Protein AF-0000000072634047 (afdb_homodimer)

Solvent-accessible surface area (backbone atoms only — not comparable to full-atom values): 10462 Å² total; per-residue (Å²): 68,41,61,21,51,21,33,39,26,48,62,67,76,75,77,78,62,84,76,74,59,68,63,70,42,74,34,19,36,85,65,34,34,47,74,32,56,71,34,32,41,71,69,43,68,61,76,58,44,29,37,38,44,46,44,28,49,80,63,56,80,56,87,76,37,45,28,38,35,34,33,32,38,33,49,57,75,65,51,96,85,38,60,80,68,60,86,60,80,76,73,82,124,68,42,59,22,50,22,33,40,26,48,63,67,79,75,76,77,62,84,76,74,57,68,61,68,41,73,32,21,36,84,65,33,33,47,76,32,56,72,33,33,42,71,68,42,68,62,75,59,44,28,38,38,43,50,43,29,50,82,62,57,79,56,88,76,36,45,29,38,35,34,32,33,38,34,49,58,74,64,50,96,83,38,59,81,70,60,86,59,80,74,74,83,124

Foldseek 3Di:
DAKAFKWKWFPDDPPPDPPPPRDIDGQGHRLQAGPPCQAWNRWADDAQPDIDIDGDCVVVPDDVTDMDIDIDDDRDDDDVNHDDDRDYDPPDD/DAKAFKWKWFPDDDDPDPPPPRDIDGQGHRLQAGPPCQAWNRWADDAQPDIDIDGDCVVVPDDVTDMDIDIDDDRDDDDVNHDDDRDYDPPDD

pLDDT: mean 78.04, std 19.0, range [28.86, 96.56]

Nearest PDB structures (foldseek):
  6zs5-assembly1_D  TM=5.622E-01  e=8.606E-01  Homo sapiens
  6zs5-assembly1_D  TM=5.618E-01  e=9.657E-01  Homo sapiens
  3tm7-assembly1_B  TM=3.281E-01  e=8.736E+00  Escherichia coli K-12

Sequence (186 aa):
MMVRNCTVSNQSRQTKSPEIGAAVVEIVDEFGCSNWPDILPQIKYHGDLKATLEVQAFALEYDNTEVNFSCQITLLLKNNGRCRRPQCLKTKNMMVRNCTVSNQSRQTKSPEIGAAVVEIVDEFGCSNWPDILPQIKYHGDLKATLEVQAFALEYDNTEVNFSCQITLLLKNNGRCRRPQCLKTKN

Structure (mmCIF, N/CA/C/O backbone):
data_AF-0000000072634047-model_v1
#
loop_
_entity.id
_entity.type
_entity.pdbx_description
1 polymer 'ZP domain-containing protein'
#
loop_
_atom_site.group_PDB
_atom_site.id
_atom_site.type_symbol
_atom_site.label_atom_id
_atom_site.label_alt_id
_atom_site.label_comp_id
_atom_site.label_asym_id
_atom_site.label_entity_id
_atom_site.label_seq_id
_atom_site.pdbx_PDB_ins_code
_atom_site.Cartn_x
_atom_site.Cartn_y
_atom_site.Cartn_z
_atom_site.occupancy
_atom_site.B_iso_or_equiv
_atom_site.auth_seq_id
_atom_site.auth_comp_id
_atom_site.auth_asym_id
_atom_site.auth_atom_id
_atom_site.pdbx_PDB_model_num
ATOM 1 N N . MET A 1 1 ? -2.057 -13.992 -5.613 1 87.69 1 MET A N 1
ATOM 2 C CA . MET A 1 1 ? -1.194 -12.938 -5.102 1 87.69 1 MET A CA 1
ATOM 3 C C . MET A 1 1 ? -1.187 -12.93 -3.576 1 87.69 1 MET A C 1
ATOM 5 O O . MET A 1 1 ? -2.162 -13.344 -2.945 1 87.69 1 MET A O 1
ATOM 9 N N . MET A 1 2 ? -0.024 -12.531 -3.002 1 90.38 2 MET A N 1
ATOM 10 C CA . MET A 1 2 ? 0.097 -12.344 -1.559 1 90.38 2 MET A CA 1
ATOM 11 C C . MET A 1 2 ? 0.797 -11.031 -1.239 1 90.38 2 MET A C 1
ATOM 13 O O . MET A 1 2 ? 1.834 -10.711 -1.827 1 90.38 2 MET A O 1
ATOM 17 N N . VAL A 1 3 ? 0.113 -10.32 -0.394 1 93.12 3 VAL A N 1
ATOM 18 C CA . VAL A 1 3 ? 0.718 -9.094 0.107 1 93.12 3 VAL A CA 1
ATOM 19 C C . VAL A 1 3 ? 1.426 -9.367 1.433 1 93.12 3 VAL A C 1
ATOM 21 O O . VAL A 1 3 ? 0.831 -9.93 2.357 1 93.12 3 VAL A O 1
ATOM 24 N N . ARG A 1 4 ? 2.688 -9.016 1.472 1 94.06 4 ARG A N 1
ATOM 25 C CA . ARG A 1 4 ? 3.469 -9.336 2.66 1 94.06 4 ARG A CA 1
ATOM 26 C C . ARG A 1 4 ? 4.555 -8.289 2.902 1 94.06 4 ARG A C 1
ATOM 28 O O . ARG A 1 4 ? 4.781 -7.418 2.061 1 94.06 4 ARG A O 1
ATOM 35 N N . ASN A 1 5 ? 5.137 -8.367 4.094 1 95.25 5 ASN A N 1
ATOM 36 C CA . ASN A 1 5 ? 6.262 -7.504 4.445 1 95.25 5 ASN A CA 1
ATOM 37 C C . ASN A 1 5 ? 5.906 -6.027 4.301 1 95.25 5 ASN A C 1
ATOM 39 O O . ASN A 1 5 ? 6.672 -5.254 3.727 1 95.25 5 ASN A O 1
ATOM 43 N N . CYS A 1 6 ? 4.812 -5.711 4.754 1 94.75 6 CYS A N 1
ATOM 44 C CA . CYS A 1 6 ? 4.469 -4.293 4.715 1 94.75 6 CYS A CA 1
ATOM 45 C C . CYS A 1 6 ? 5.133 -3.541 5.859 1 94.75 6 CYS A C 1
ATOM 47 O O . CYS A 1 6 ? 5.195 -4.03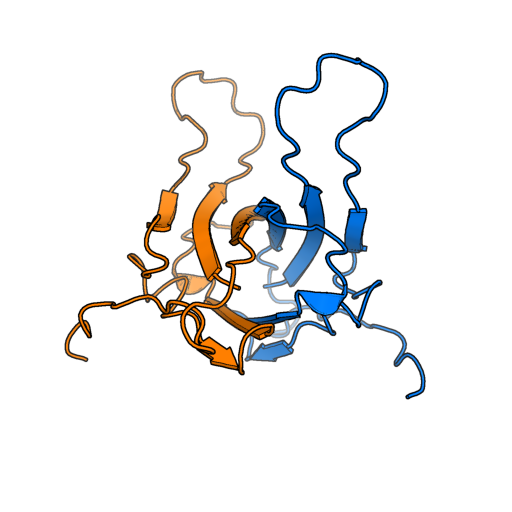9 6.984 1 94.75 6 CYS A O 1
ATOM 49 N N . THR A 1 7 ? 5.633 -2.348 5.539 1 92.56 7 THR A N 1
ATOM 50 C CA . THR A 1 7 ? 6.328 -1.517 6.516 1 92.56 7 THR A CA 1
ATOM 51 C C . THR A 1 7 ? 5.844 -0.071 6.438 1 92.56 7 THR A C 1
ATOM 53 O O . THR A 1 7 ? 5.324 0.361 5.41 1 92.56 7 THR A O 1
ATOM 56 N N . VAL A 1 8 ? 5.941 0.56 7.516 1 89.5 8 VAL A N 1
ATOM 57 C CA . VAL A 1 8 ? 5.73 2.002 7.57 1 89.5 8 VAL A CA 1
ATOM 58 C C . VAL A 1 8 ? 6.977 2.689 8.125 1 89.5 8 VAL A C 1
ATOM 60 O O . VAL A 1 8 ? 7.605 2.188 9.055 1 89.5 8 VAL A O 1
ATOM 63 N N . SER A 1 9 ? 7.32 3.689 7.449 1 84.38 9 SER A N 1
ATOM 64 C CA . SER A 1 9 ? 8.477 4.449 7.918 1 84.38 9 SER A CA 1
ATOM 65 C C . SER A 1 9 ? 8.242 5.949 7.793 1 84.38 9 SER A C 1
ATOM 67 O O . SER A 1 9 ? 7.539 6.398 6.887 1 84.38 9 SER A O 1
ATOM 69 N N . ASN A 1 10 ? 8.555 6.703 8.852 1 71.56 10 ASN A N 1
ATOM 70 C CA . ASN A 1 10 ? 8.445 8.156 8.805 1 71.56 10 ASN A CA 1
ATOM 71 C C . ASN A 1 10 ? 9.586 8.781 8.008 1 71.56 10 ASN A C 1
ATOM 73 O O . ASN A 1 10 ? 10.742 8.383 8.141 1 71.56 10 ASN A O 1
ATOM 77 N N . GLN A 1 11 ? 9.297 9.008 6.727 1 55.44 11 GLN A N 1
ATOM 78 C CA . GLN A 1 11 ? 10.367 9.734 6.059 1 55.44 11 GLN A CA 1
ATOM 79 C C . GLN A 1 11 ? 10.859 10.906 6.91 1 55.44 11 GLN A C 1
ATOM 81 O O . GLN A 1 11 ? 10.195 11.938 6.988 1 55.44 11 GLN A O 1
ATOM 86 N N . SER A 1 12 ? 10.898 10.812 8.109 1 47.88 12 SER A N 1
ATOM 87 C CA . SER A 1 12 ? 11.375 12.008 8.805 1 47.88 12 SER A CA 1
ATOM 88 C C . SER A 1 12 ? 12.492 12.688 8.023 1 47.88 12 SER A C 1
ATOM 90 O O . SER A 1 12 ? 13.297 12.023 7.379 1 47.88 12 SER A O 1
ATOM 92 N N . ARG A 1 13 ? 12.312 14.07 7.781 1 40.88 13 ARG A N 1
ATOM 93 C CA . ARG A 1 13 ? 13.227 15.141 7.391 1 40.88 13 ARG A CA 1
ATOM 94 C C . ARG A 1 13 ? 14.656 14.805 7.785 1 40.88 13 ARG A C 1
ATOM 96 O O . ARG A 1 13 ? 14.891 13.938 8.625 1 40.88 13 ARG A O 1
ATOM 103 N N . GLN A 1 14 ? 15.445 15.898 7.578 1 39.16 14 GLN A N 1
ATOM 104 C CA . GLN A 1 14 ? 16.812 16.391 7.738 1 39.16 14 GLN A CA 1
ATOM 105 C C . GLN A 1 14 ? 17.328 16.125 9.141 1 39.16 14 GLN A C 1
ATOM 107 O O . GLN A 1 14 ? 18.297 16.75 9.586 1 39.16 14 GLN A O 1
ATOM 112 N N . THR A 1 15 ? 16.5 15.836 10.188 1 42.34 15 THR A N 1
ATOM 113 C CA . THR A 1 15 ? 17.438 16.094 11.281 1 42.34 15 THR A CA 1
ATOM 114 C C . THR A 1 15 ? 18.656 15.18 11.18 1 42.34 15 THR A C 1
ATOM 116 O O . THR A 1 15 ? 18.531 14.016 10.805 1 42.34 15 THR A O 1
ATOM 119 N N . LYS A 1 16 ? 19.828 15.852 11.156 1 39.34 16 LYS A N 1
ATOM 120 C CA . LYS A 1 16 ? 21.266 15.562 11.148 1 39.34 16 LYS A CA 1
ATOM 121 C C . LYS A 1 16 ? 21.594 14.359 12.023 1 39.34 16 LYS A C 1
ATOM 123 O O . LYS A 1 16 ? 22.75 13.977 12.156 1 39.34 16 LYS A O 1
ATOM 128 N N . SER A 1 17 ? 20.953 14.164 13.266 1 42.69 17 SER A N 1
ATOM 129 C CA . SER A 1 17 ? 21.688 13.242 14.125 1 42.69 17 SER A CA 1
ATOM 130 C C . SER A 1 17 ? 21.562 11.805 13.641 1 42.69 17 SER A C 1
ATOM 132 O O . SER A 1 17 ? 20.453 11.32 13.406 1 42.69 17 SER A O 1
ATOM 134 N N . PRO A 1 18 ? 22.609 11.188 13.211 1 43.66 18 PRO A N 1
ATOM 135 C CA . PRO A 1 18 ? 22.812 9.789 12.812 1 43.66 18 PRO A CA 1
ATOM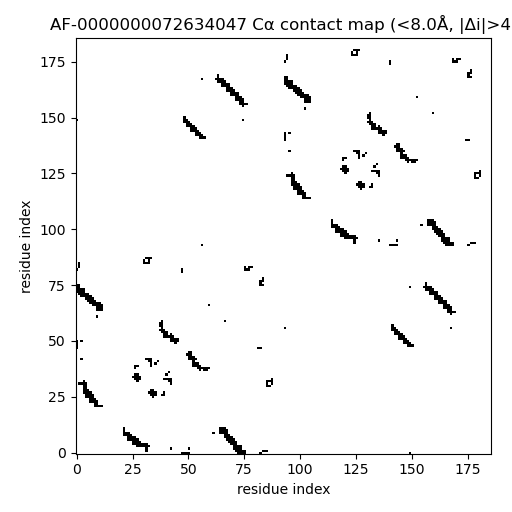 136 C C . PRO A 1 18 ? 21.906 8.82 13.555 1 43.66 18 PRO A C 1
ATOM 138 O O . PRO A 1 18 ? 21.672 7.707 13.07 1 43.66 18 PRO A O 1
ATOM 141 N N . GLU A 1 19 ? 21.609 9.07 14.789 1 42.53 19 GLU A N 1
ATOM 142 C CA . GLU A 1 19 ? 21.125 8.062 15.719 1 42.53 19 GLU A CA 1
ATOM 143 C C . GLU A 1 19 ? 19.641 7.781 15.492 1 42.53 19 GLU A C 1
ATOM 145 O O . GLU A 1 19 ? 19.078 6.859 16.094 1 42.53 19 GLU A O 1
ATOM 150 N N . ILE A 1 20 ? 18.734 8.727 15.25 1 44.31 20 ILE A N 1
ATOM 151 C CA . ILE A 1 20 ? 17.312 8.391 15.258 1 44.31 20 ILE A CA 1
ATOM 152 C C . ILE A 1 20 ? 16.938 7.664 13.969 1 44.31 20 ILE A C 1
ATOM 154 O O . ILE A 1 20 ? 16.828 8.289 12.906 1 44.31 20 ILE A O 1
ATOM 158 N N . GLY A 1 21 ? 17.375 6.617 13.633 1 45.03 21 GLY A N 1
ATOM 159 C CA . GLY A 1 21 ? 17.125 5.695 12.539 1 45.03 21 GLY A CA 1
ATOM 160 C C . GLY A 1 21 ? 15.688 5.715 12.062 1 45.03 21 GLY A C 1
ATOM 161 O O . GLY A 1 21 ? 14.766 5.918 12.859 1 45.03 21 GLY A O 1
ATOM 162 N N . ALA A 1 22 ? 15.406 6.266 10.984 1 54.84 22 ALA A N 1
ATOM 163 C CA . ALA A 1 22 ? 14.086 6.105 10.391 1 54.84 22 ALA A CA 1
ATOM 164 C C . ALA A 1 22 ? 13.422 4.816 10.867 1 54.84 22 ALA A C 1
ATOM 166 O O . ALA A 1 22 ? 13.914 3.719 10.602 1 54.84 22 ALA A O 1
ATOM 167 N N . ALA A 1 23 ? 12.672 4.918 12.008 1 65.75 23 ALA A N 1
ATOM 168 C CA . ALA A 1 23 ? 12.062 3.713 12.57 1 65.75 23 ALA A CA 1
ATOM 169 C C . ALA A 1 23 ? 11.117 3.057 11.57 1 65.75 23 ALA A C 1
ATOM 171 O O . ALA A 1 23 ? 10.125 3.668 11.148 1 65.75 23 ALA A O 1
ATOM 172 N N . VAL A 1 24 ? 11.641 2.023 10.875 1 82.19 24 VAL A N 1
ATOM 173 C CA . VAL A 1 24 ? 10.797 1.186 10.023 1 82.19 24 VAL A CA 1
ATOM 174 C C . VAL A 1 24 ? 10.078 0.144 10.875 1 82.19 24 VAL A C 1
ATOM 176 O O . VAL A 1 24 ? 10.703 -0.567 11.664 1 82.19 24 VAL A O 1
ATOM 179 N N . VAL A 1 25 ? 8.805 0.228 10.836 1 86.31 25 VAL A N 1
ATOM 180 C CA . VAL A 1 25 ? 7.98 -0.725 11.57 1 86.31 25 VAL A CA 1
ATOM 181 C C . VAL A 1 25 ? 7.32 -1.693 10.594 1 86.31 25 VAL A C 1
ATOM 183 O O . VAL A 1 25 ? 6.734 -1.271 9.594 1 86.31 25 VAL A O 1
ATOM 186 N N . GLU A 1 26 ? 7.484 -2.924 10.883 1 92.56 26 GLU A N 1
ATOM 187 C CA . GLU A 1 26 ? 6.75 -3.924 10.109 1 92.56 26 GLU A CA 1
ATOM 188 C C . GLU A 1 26 ? 5.316 -4.059 10.609 1 92.56 26 GLU A C 1
ATOM 190 O O . GLU A 1 26 ? 5.082 -4.332 11.789 1 92.56 26 GLU A O 1
ATOM 195 N N . ILE A 1 27 ? 4.457 -3.941 9.656 1 93.12 27 ILE A N 1
ATOM 196 C CA . ILE A 1 27 ? 3.066 -3.979 10.094 1 93.12 27 ILE A CA 1
ATOM 197 C C . ILE A 1 27 ? 2.393 -5.238 9.555 1 93.12 27 ILE A C 1
ATOM 199 O O . ILE A 1 27 ? 1.375 -5.684 10.094 1 93.12 27 ILE A O 1
ATOM 203 N N . VAL A 1 28 ? 2.867 -5.797 8.469 1 95 28 VAL A N 1
ATOM 204 C CA . VAL A 1 28 ? 2.48 -7.109 7.957 1 95 28 VAL A CA 1
ATOM 205 C C . VAL A 1 28 ? 3.715 -7.996 7.824 1 95 28 VAL A C 1
ATOM 207 O O . VAL A 1 28 ? 4.734 -7.57 7.273 1 95 28 VAL A O 1
ATOM 210 N N . ASP A 1 29 ? 3.594 -9.164 8.25 1 96 29 ASP A N 1
ATOM 211 C CA . ASP A 1 29 ? 4.793 -10 8.281 1 96 29 ASP A CA 1
ATOM 212 C C . ASP A 1 29 ? 4.957 -10.781 6.98 1 96 29 ASP A C 1
ATOM 214 O O . ASP A 1 29 ? 4.219 -10.547 6.02 1 96 29 ASP A O 1
ATOM 218 N N . GLU A 1 30 ? 5.984 -11.641 6.973 1 94.75 30 GLU A N 1
ATOM 219 C CA . GLU A 1 30 ? 6.363 -12.352 5.758 1 94.75 30 GLU A CA 1
ATOM 220 C C . GLU A 1 30 ? 5.305 -13.375 5.363 1 94.75 30 GLU A C 1
ATOM 222 O O . GLU A 1 30 ? 5.297 -13.867 4.234 1 94.75 30 GLU A O 1
ATOM 227 N N . PHE A 1 31 ? 4.418 -13.695 6.285 1 93.44 31 PHE A N 1
ATOM 228 C CA . PHE A 1 31 ? 3.381 -14.688 6.004 1 93.44 31 PHE A CA 1
ATOM 229 C C . PHE A 1 31 ? 2.09 -14.008 5.566 1 93.44 31 PHE A C 1
ATOM 231 O O . PHE A 1 31 ? 1.099 -14.672 5.27 1 93.44 31 PHE A O 1
ATOM 238 N N . GLY A 1 32 ? 2.197 -12.672 5.531 1 95.81 32 GLY A N 1
ATOM 239 C CA . GLY A 1 32 ? 1.036 -11.938 5.059 1 95.81 32 GLY A CA 1
ATOM 240 C C . GLY A 1 32 ? 0.025 -11.656 6.156 1 95.81 32 GLY A C 1
ATOM 241 O O . GLY A 1 32 ? -1.142 -11.375 5.871 1 95.81 32 GLY A O 1
ATOM 242 N N . CYS A 1 33 ? 0.495 -11.75 7.434 1 96.5 33 CYS A N 1
ATOM 243 C CA . CYS A 1 33 ? -0.405 -11.492 8.555 1 96.5 33 CYS A CA 1
ATOM 244 C C . CYS A 1 33 ? -0.107 -10.141 9.188 1 96.5 33 CYS A C 1
ATOM 246 O O . CYS A 1 33 ? 1.057 -9.781 9.383 1 96.5 33 CYS A O 1
ATOM 248 N N . SER A 1 34 ? -1.219 -9.445 9.477 1 95 34 SER A N 1
ATOM 249 C CA . SER A 1 34 ? -1.054 -8.141 10.102 1 95 34 SER A CA 1
ATOM 250 C C . SER A 1 34 ? -0.661 -8.281 11.57 1 95 34 SER A C 1
ATOM 252 O O . SER A 1 34 ? -1.316 -9 12.328 1 95 34 SER A O 1
ATOM 254 N N . ASN A 1 35 ? 0.378 -7.508 11.938 1 92.12 35 ASN A N 1
ATOM 255 C CA . ASN A 1 35 ? 0.823 -7.422 13.328 1 92.12 35 ASN A CA 1
ATOM 256 C C . ASN A 1 35 ? 0.339 -6.137 13.992 1 92.12 35 ASN A C 1
ATOM 258 O O . ASN A 1 35 ? 0.464 -5.98 15.211 1 92.12 35 ASN A O 1
ATOM 262 N N . TRP A 1 36 ? -0.196 -5.273 13.281 1 89.5 36 TRP A N 1
ATOM 263 C CA . TRP A 1 36 ? -0.703 -3.994 13.758 1 89.5 36 TRP A CA 1
ATOM 264 C C . TRP A 1 36 ? -2.084 -3.703 13.18 1 89.5 36 TRP A C 1
ATOM 266 O O . TRP A 1 36 ? -2.242 -2.797 12.359 1 89.5 36 TRP A O 1
ATOM 276 N N . PRO A 1 37 ? -3.072 -4.387 13.664 1 90.56 37 PRO A N 1
ATOM 277 C CA . PRO A 1 37 ? -4.406 -4.262 13.07 1 90.56 37 PRO A CA 1
ATOM 278 C C . PRO A 1 37 ? -4.977 -2.85 13.188 1 90.56 37 PRO A C 1
ATOM 280 O O . PRO A 1 37 ? -5.867 -2.477 12.422 1 90.56 37 PRO A O 1
ATOM 283 N N . ASP A 1 38 ? -4.418 -2.045 14.094 1 88.62 38 ASP A N 1
ATOM 284 C CA . ASP A 1 38 ? -4.895 -0.67 14.211 1 88.62 38 ASP A CA 1
ATOM 285 C C . ASP A 1 38 ? -4.398 0.186 13.047 1 88.62 38 ASP A C 1
ATOM 287 O O . ASP A 1 38 ? -4.957 1.249 12.773 1 88.62 38 ASP A O 1
ATOM 291 N N . ILE A 1 39 ? -3.352 -0.219 12.414 1 88.56 39 ILE A N 1
ATOM 292 C CA . ILE A 1 39 ? -2.795 0.521 11.289 1 88.56 39 ILE A CA 1
ATOM 293 C C . ILE A 1 39 ? -3.254 -0.112 9.977 1 88.56 39 ILE A C 1
ATOM 295 O O . ILE A 1 39 ? -3.754 0.581 9.086 1 88.56 39 ILE A O 1
ATOM 299 N N . LEU A 1 40 ? -3.027 -1.409 9.914 1 93.38 40 LEU A N 1
ATOM 300 C CA . LEU A 1 40 ? -3.404 -2.182 8.734 1 93.38 40 LEU A CA 1
ATOM 301 C C . LEU A 1 40 ? -4.055 -3.502 9.141 1 93.38 40 LEU A C 1
ATOM 303 O O . LEU A 1 40 ? -3.359 -4.477 9.43 1 93.38 40 LEU A O 1
ATOM 307 N N . PRO A 1 41 ? -5.449 -3.467 9.148 1 93.12 41 PRO A N 1
ATOM 308 C CA . PRO A 1 41 ? -6.098 -4.75 9.43 1 93.12 41 PRO A CA 1
ATOM 309 C C . PRO A 1 41 ? -5.707 -5.84 8.43 1 93.12 41 PRO A C 1
ATOM 311 O O . PRO A 1 41 ? -4.992 -5.566 7.465 1 93.12 41 PRO A O 1
ATOM 314 N N . GLN A 1 42 ? -6.227 -7.055 8.727 1 95.69 42 GLN A N 1
ATOM 315 C CA . GLN A 1 42 ? -5.895 -8.172 7.848 1 95.69 42 GLN A CA 1
ATOM 316 C C . GLN A 1 42 ? -6.27 -7.855 6.402 1 95.69 42 GLN A C 1
ATOM 318 O O . GLN A 1 42 ? -7.328 -7.281 6.141 1 95.69 42 GLN A O 1
ATOM 323 N N . ILE A 1 43 ? -5.371 -8.25 5.508 1 95.5 43 ILE A N 1
ATOM 324 C CA . ILE A 1 43 ? -5.586 -8.008 4.086 1 95.5 43 ILE A CA 1
ATOM 325 C C . ILE A 1 43 ? -6.723 -8.891 3.576 1 95.5 43 ILE A C 1
ATOM 327 O O . ILE A 1 43 ? -6.797 -10.07 3.912 1 95.5 43 ILE A O 1
ATOM 331 N N . LYS A 1 44 ? -7.562 -8.211 2.855 1 95.25 44 LYS A N 1
ATOM 332 C CA . LYS A 1 44 ? -8.664 -8.938 2.232 1 95.25 44 LYS A CA 1
ATOM 333 C C . LYS A 1 44 ? -8.336 -9.289 0.784 1 95.25 44 LYS A C 1
ATOM 335 O O . LYS A 1 44 ? -7.938 -8.43 0.003 1 95.25 44 LYS A O 1
ATOM 340 N N . TYR A 1 45 ? -8.555 -10.562 0.453 1 92.62 45 TYR A N 1
ATOM 341 C CA . TYR A 1 45 ? -8.305 -11.016 -0.911 1 92.62 45 TYR A CA 1
ATOM 342 C C . TYR A 1 45 ? -9.609 -11.344 -1.626 1 92.62 45 TYR A C 1
ATOM 344 O O . TYR A 1 45 ? -10.516 -11.93 -1.033 1 92.62 45 TYR A O 1
ATOM 352 N N . HIS A 1 46 ? -9.617 -10.75 -2.812 1 92.25 46 HIS A N 1
ATOM 353 C CA . HIS A 1 46 ? -10.758 -11.008 -3.688 1 92.25 46 HIS A CA 1
ATOM 354 C C . HIS A 1 46 ? -10.344 -11.844 -4.891 1 92.25 46 HIS A C 1
ATOM 356 O O . HIS A 1 46 ? -10.07 -11.305 -5.965 1 92.25 46 HIS A O 1
ATOM 362 N N . GLY A 1 47 ? -10.391 -13.219 -4.719 1 88.62 47 GLY A N 1
ATOM 363 C CA . GLY A 1 47 ? -9.82 -14.094 -5.727 1 88.62 47 GLY A CA 1
ATOM 364 C C . GLY A 1 47 ? -8.305 -14.172 -5.664 1 88.62 47 GLY A C 1
ATOM 365 O O . GLY A 1 47 ? -7.715 -14.023 -4.594 1 88.62 47 GLY A O 1
ATOM 366 N N . ASP A 1 48 ? -7.695 -14.453 -6.824 1 86.44 48 ASP A N 1
ATOM 367 C CA . ASP A 1 48 ? -6.266 -14.75 -6.789 1 86.44 48 ASP A CA 1
ATOM 368 C C . ASP A 1 48 ? -5.438 -13.531 -7.188 1 86.44 48 ASP A C 1
ATOM 370 O O . ASP A 1 48 ? -4.223 -13.508 -6.98 1 86.44 48 ASP A O 1
ATOM 374 N N . LEU A 1 49 ? -6.145 -12.539 -7.645 1 86.88 49 LEU A N 1
ATOM 375 C CA . LEU A 1 49 ? -5.34 -11.5 -8.273 1 86.88 49 LEU A CA 1
ATOM 376 C C . LEU A 1 49 ? -5.758 -10.117 -7.785 1 86.88 49 LEU A C 1
ATOM 378 O O . LEU A 1 49 ? -5.422 -9.109 -8.406 1 86.88 49 LEU A O 1
ATOM 382 N N . LYS A 1 50 ? -6.504 -10.133 -6.699 1 90.62 50 LYS A N 1
ATOM 383 C CA . LYS A 1 50 ? -6.969 -8.852 -6.18 1 90.62 50 LYS A CA 1
ATOM 384 C C . LYS A 1 50 ? -6.941 -8.836 -4.652 1 90.62 50 LYS A C 1
ATOM 386 O O . LYS A 1 50 ? -7.328 -9.812 -4.008 1 90.62 50 LYS A O 1
ATOM 391 N N . ALA A 1 51 ? -6.461 -7.711 -4.078 1 94.31 51 ALA A N 1
ATOM 392 C CA . ALA A 1 51 ? -6.426 -7.535 -2.631 1 94.31 51 ALA A CA 1
ATOM 393 C C . ALA A 1 51 ? -6.855 -6.125 -2.238 1 94.31 51 ALA A C 1
ATOM 395 O O . ALA A 1 51 ? -6.695 -5.18 -3.016 1 94.31 51 ALA A O 1
ATOM 396 N N . THR A 1 52 ? -7.387 -6.031 -1.049 1 96.5 52 THR A N 1
ATOM 397 C CA . THR A 1 52 ? -7.766 -4.742 -0.478 1 96.5 52 THR A CA 1
ATOM 398 C C . THR A 1 52 ? -7 -4.477 0.814 1 96.5 52 THR A C 1
ATOM 400 O O . THR A 1 52 ? -6.98 -5.32 1.715 1 96.5 52 THR A O 1
ATOM 403 N N . LEU A 1 53 ? -6.32 -3.365 0.834 1 95.94 53 LEU A N 1
ATOM 404 C CA . LEU A 1 53 ? -5.656 -2.883 2.039 1 95.94 53 LEU A CA 1
ATOM 405 C C . LEU A 1 53 ? -6.41 -1.7 2.639 1 95.94 53 LEU A C 1
ATOM 407 O O . LEU A 1 53 ? -6.738 -0.744 1.932 1 95.94 53 LEU A O 1
ATOM 411 N N . GLU A 1 54 ? -6.691 -1.76 3.945 1 95.44 54 GLU A N 1
ATOM 412 C CA . GLU A 1 54 ? -7.297 -0.645 4.668 1 95.44 54 GLU A CA 1
ATOM 413 C C . GLU A 1 54 ? -6.297 -0.003 5.629 1 95.44 54 GLU A C 1
ATOM 415 O O . GLU A 1 54 ? -5.91 -0.611 6.629 1 95.44 54 GLU A O 1
ATOM 420 N N . VAL A 1 55 ? -5.945 1.172 5.344 1 92.81 55 VAL A N 1
ATOM 421 C CA . VAL A 1 55 ? -4.949 1.837 6.176 1 92.81 55 VAL A CA 1
ATOM 422 C C . VAL A 1 55 ? -5.629 2.883 7.059 1 92.81 55 VAL A C 1
ATOM 424 O O . VAL A 1 55 ? -6.465 3.654 6.582 1 92.81 55 VAL A O 1
ATOM 427 N N . GLN A 1 56 ? -5.172 2.875 8.273 1 89.44 56 GLN A N 1
ATOM 428 C CA . GLN A 1 56 ? -5.703 3.834 9.234 1 89.44 56 GLN A CA 1
ATOM 429 C C . GLN A 1 56 ? -4.586 4.68 9.836 1 89.44 56 GLN A C 1
ATOM 431 O O . GLN A 1 56 ? -3.602 4.145 10.352 1 89.44 56 GLN A O 1
ATOM 436 N N . ALA A 1 57 ? -4.727 5.98 9.766 1 78 57 ALA A N 1
ATOM 437 C CA . ALA A 1 57 ? -3.674 6.918 10.148 1 78 57 ALA A CA 1
ATOM 438 C C . ALA A 1 57 ? -3.6 7.066 11.664 1 78 57 ALA A C 1
ATOM 440 O O . ALA A 1 57 ? -2.582 7.512 12.195 1 78 57 ALA A O 1
ATOM 441 N N . PHE A 1 58 ? -4.57 6.797 12.461 1 63.41 58 PHE A N 1
ATOM 442 C CA . PHE A 1 58 ? -4.57 7.051 13.898 1 63.41 58 PHE A CA 1
ATOM 443 C C . PHE A 1 58 ? -3.309 6.492 14.547 1 63.41 58 PHE A C 1
ATOM 445 O O . PHE A 1 58 ? -2.766 7.086 15.477 1 63.41 58 PHE A O 1
ATOM 452 N N . ALA A 1 59 ? -2.912 5.477 13.977 1 58.31 59 ALA A N 1
ATOM 453 C CA . ALA A 1 59 ? -1.807 4.82 14.672 1 58.31 59 ALA A CA 1
ATOM 454 C C . ALA A 1 59 ? -0.461 5.262 14.102 1 58.31 59 ALA A C 1
ATOM 456 O O . ALA A 1 59 ? 0.593 4.836 14.578 1 58.31 59 ALA A O 1
ATOM 457 N N . LEU A 1 60 ? -0.522 6.066 13.141 1 61.5 60 LEU A N 1
ATOM 458 C CA . LEU A 1 60 ? 0.722 6.582 12.586 1 61.5 60 LEU A CA 1
ATOM 459 C C . LEU A 1 60 ? 1.21 7.793 13.367 1 61.5 60 LEU A C 1
ATOM 461 O O . LEU A 1 60 ? 2.4 8.117 13.352 1 61.5 60 LEU A O 1
ATOM 465 N N . GLU A 1 61 ? 1.222 7.715 14.75 1 53.72 61 GLU A N 1
ATOM 466 C CA . GLU A 1 61 ? 1.597 8.781 15.672 1 53.72 61 GLU A CA 1
ATOM 467 C C . GLU A 1 61 ? 2.453 9.836 14.984 1 53.72 61 GLU A C 1
ATOM 469 O O . GLU A 1 61 ? 3.637 9.992 15.297 1 53.72 61 GLU A O 1
ATOM 474 N N . TYR A 1 62 ? 2.055 10.477 13.828 1 51.47 62 TYR A N 1
ATOM 475 C CA . TYR A 1 62 ? 3.033 11.469 13.414 1 51.47 62 TYR A CA 1
ATOM 476 C C . TYR A 1 62 ? 2.361 12.812 13.125 1 51.47 62 TYR A C 1
ATOM 478 O O . TYR A 1 62 ? 1.246 12.852 12.602 1 51.47 62 TYR A O 1
ATOM 486 N N . ASP A 1 63 ? 2.516 13.836 13.812 1 46.84 63 ASP A N 1
ATOM 487 C CA . ASP A 1 63 ? 2.182 15.242 13.594 1 46.84 63 ASP A CA 1
ATOM 488 C C . ASP A 1 63 ? 2.725 15.727 12.258 1 46.84 63 ASP A C 1
ATOM 490 O O . ASP A 1 63 ? 3.938 15.875 12.086 1 46.84 63 ASP A O 1
ATOM 494 N N . ASN A 1 64 ? 1.951 15.867 11.164 1 54.69 64 ASN A N 1
ATOM 495 C CA . ASN A 1 64 ? 2.283 16.547 9.914 1 54.69 64 ASN A CA 1
ATOM 496 C C . ASN A 1 64 ? 3.256 15.727 9.07 1 54.69 64 ASN A C 1
ATOM 498 O O . ASN A 1 64 ? 4.168 16.281 8.461 1 54.69 64 ASN A O 1
ATOM 502 N N . THR A 1 65 ? 3.219 14.398 9.344 1 64.38 65 THR A N 1
ATOM 503 C CA . THR A 1 65 ? 4.34 13.609 8.844 1 64.38 65 THR A CA 1
ATOM 504 C C . THR A 1 65 ? 3.914 12.75 7.652 1 64.38 65 THR A C 1
ATOM 506 O O . THR A 1 65 ? 2.73 12.453 7.492 1 64.38 65 THR A O 1
ATOM 509 N N . GLU A 1 66 ? 4.633 12.812 6.781 1 78.94 66 GLU A N 1
ATOM 510 C CA . GLU A 1 66 ? 4.609 11.898 5.645 1 78.94 66 GLU A CA 1
ATOM 511 C C . GLU A 1 66 ? 5.234 10.555 6.008 1 78.94 66 GLU A C 1
ATOM 513 O O . GLU A 1 66 ? 6.324 10.508 6.586 1 78.94 66 GLU A O 1
ATOM 518 N N . VAL A 1 67 ? 4.504 9.633 5.828 1 83.94 67 VAL A N 1
ATOM 519 C CA . VAL A 1 67 ? 4.965 8.281 6.109 1 83.94 67 VAL A CA 1
ATOM 520 C C . VAL A 1 67 ? 5.062 7.484 4.812 1 83.94 67 VAL A C 1
ATOM 522 O O . VAL A 1 67 ? 4.23 7.645 3.916 1 83.94 67 VAL A O 1
ATOM 525 N N . ASN A 1 68 ? 6.105 6.703 4.777 1 88.88 68 ASN A N 1
ATOM 526 C CA . ASN A 1 68 ? 6.215 5.758 3.672 1 88.88 68 ASN A CA 1
ATOM 527 C C . ASN A 1 68 ? 5.629 4.398 4.035 1 88.88 68 ASN A C 1
ATOM 529 O O . ASN A 1 68 ? 5.965 3.83 5.074 1 88.88 68 ASN A O 1
ATOM 533 N N . PHE A 1 69 ? 4.801 4.07 3.193 1 91.69 69 PHE A N 1
ATOM 534 C CA . PHE A 1 69 ? 4.145 2.773 3.303 1 91.69 69 PHE A CA 1
ATOM 535 C C . PHE A 1 69 ? 4.535 1.865 2.143 1 91.69 69 PHE A C 1
ATOM 537 O O . PHE A 1 69 ? 4.406 2.246 0.978 1 91.69 69 PHE A O 1
ATOM 544 N N . SER A 1 70 ? 5.035 0.706 2.496 1 92.56 70 SER A N 1
ATOM 545 C CA . SER A 1 70 ? 5.512 -0.181 1.44 1 92.56 70 SER A CA 1
ATOM 546 C C . SER A 1 70 ? 5.172 -1.637 1.747 1 92.56 70 SER A C 1
ATOM 548 O O . SER A 1 70 ? 5.266 -2.072 2.896 1 92.56 70 SER A O 1
ATOM 550 N N . CYS A 1 71 ? 4.848 -2.301 0.703 1 94.31 71 CYS A N 1
ATOM 551 C CA . CYS A 1 71 ? 4.57 -3.73 0.797 1 94.31 71 CYS A CA 1
ATOM 552 C C . CYS A 1 71 ? 5.184 -4.484 -0.376 1 94.31 71 CYS A C 1
ATOM 554 O O . CYS A 1 71 ? 5.52 -3.881 -1.399 1 94.31 71 CYS A O 1
ATOM 556 N N . GLN A 1 72 ? 5.305 -5.789 -0.138 1 91.06 72 GLN A N 1
ATOM 557 C CA . GLN A 1 72 ? 5.668 -6.684 -1.23 1 91.06 72 GLN A CA 1
ATOM 558 C C . GLN A 1 72 ? 4.465 -7.492 -1.707 1 91.06 72 GLN A C 1
ATOM 560 O O . GLN A 1 72 ? 3.719 -8.039 -0.894 1 91.06 72 GLN A O 1
ATOM 565 N N . ILE A 1 73 ? 4.359 -7.496 -2.996 1 90.5 73 ILE A N 1
ATOM 566 C CA . ILE A 1 73 ? 3.324 -8.32 -3.611 1 90.5 73 ILE A CA 1
ATOM 567 C C . ILE A 1 73 ? 3.971 -9.492 -4.355 1 90.5 73 ILE A C 1
ATOM 569 O O . ILE A 1 73 ? 4.816 -9.289 -5.227 1 90.5 73 ILE A O 1
ATOM 573 N N . THR A 1 74 ?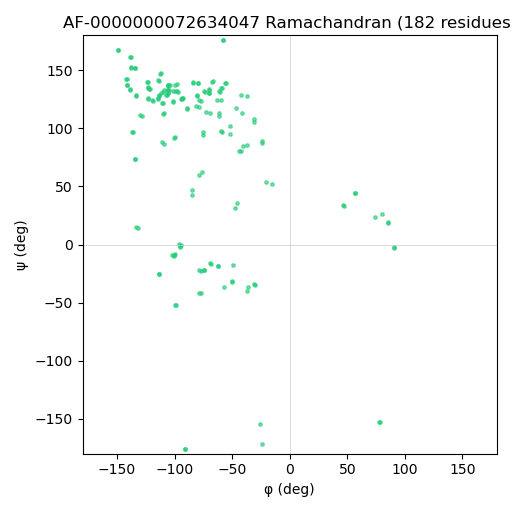 3.607 -10.602 -3.975 1 85.69 74 THR A N 1
ATOM 574 C CA . THR A 1 74 ? 4.145 -11.805 -4.609 1 85.69 74 THR A CA 1
ATOM 575 C C . THR A 1 74 ? 3.053 -12.547 -5.375 1 85.69 74 THR A C 1
ATOM 577 O O . THR A 1 74 ? 1.957 -12.758 -4.855 1 85.69 74 THR A O 1
ATOM 580 N N . LEU A 1 75 ? 3.393 -12.805 -6.578 1 83 75 LEU A N 1
ATOM 581 C CA . LEU A 1 75 ? 2.48 -13.648 -7.344 1 83 75 LEU A CA 1
ATOM 582 C C . LEU A 1 75 ? 2.826 -15.125 -7.172 1 83 75 LEU A C 1
ATOM 584 O O . LEU A 1 75 ? 3.965 -15.531 -7.406 1 83 75 LEU A O 1
ATOM 588 N N . LEU A 1 76 ? 1.915 -15.773 -6.641 1 78.19 76 LEU A N 1
ATOM 589 C CA . LEU A 1 76 ? 2.154 -17.172 -6.332 1 78.19 76 LEU A CA 1
ATOM 590 C C . LEU A 1 76 ? 1.537 -18.078 -7.395 1 78.19 76 LEU A C 1
ATOM 592 O O . LEU A 1 76 ? 0.454 -17.781 -7.91 1 78.19 76 LEU A O 1
ATOM 596 N N . LEU A 1 77 ? 2.301 -19 -7.707 1 75.06 77 LEU A N 1
ATOM 597 C CA . LEU A 1 77 ? 1.747 -20.031 -8.578 1 75.06 77 LEU A CA 1
ATOM 598 C C . LEU A 1 77 ? 0.657 -20.828 -7.855 1 75.06 77 LEU A C 1
ATOM 600 O O . LEU A 1 77 ? 0.782 -21.125 -6.668 1 75.06 77 LEU A O 1
ATOM 604 N N . LYS A 1 78 ? -0.364 -21.109 -8.664 1 76.25 78 LYS A N 1
ATOM 605 C CA . LYS A 1 78 ? -1.481 -21.844 -8.094 1 76.25 78 LYS A CA 1
ATOM 606 C C . LYS A 1 78 ? -1.086 -23.297 -7.785 1 76.25 78 LYS A C 1
ATOM 608 O O . LYS A 1 78 ? -0.345 -23.906 -8.555 1 76.25 78 LYS A O 1
ATOM 613 N N . ASN A 1 79 ? -1.414 -23.641 -6.574 1 72.44 79 ASN A N 1
ATOM 614 C CA . ASN A 1 79 ? -1.353 -25.047 -6.215 1 72.44 79 ASN A CA 1
ATOM 615 C C . ASN A 1 79 ? -2.736 -25.688 -6.23 1 72.44 79 ASN A C 1
ATOM 617 O O . ASN A 1 79 ? -3.627 -25.281 -5.488 1 72.44 79 ASN A O 1
ATOM 621 N N . ASN A 1 80 ? -2.811 -26.781 -7.066 1 81.12 80 ASN A N 1
ATOM 622 C CA . ASN A 1 80 ? -4.105 -27.438 -7.207 1 81.12 80 ASN A CA 1
ATOM 623 C C . ASN A 1 80 ? -5.227 -26.422 -7.426 1 81.12 80 ASN A C 1
ATOM 625 O O . ASN A 1 80 ? -6.277 -26.516 -6.789 1 81.12 80 ASN A O 1
ATOM 629 N N . GLY A 1 81 ? -5.023 -25.453 -8.016 1 75.69 81 GLY A N 1
ATOM 630 C CA . GLY A 1 81 ? -6.023 -24.469 -8.414 1 75.69 81 GLY A CA 1
ATOM 631 C C . GLY A 1 81 ? -6.23 -23.375 -7.387 1 75.69 81 GLY A C 1
ATOM 632 O O . GLY A 1 81 ? -7.117 -22.531 -7.539 1 75.69 81 GLY A O 1
ATOM 633 N N . ARG A 1 82 ? -5.5 -23.516 -6.242 1 76.06 82 ARG A N 1
ATOM 634 C CA . ARG A 1 82 ? -5.707 -22.484 -5.23 1 76.06 82 ARG A CA 1
ATOM 635 C C . ARG A 1 82 ? -4.391 -21.812 -4.867 1 76.06 82 ARG A C 1
ATOM 637 O O . ARG A 1 82 ? -3.336 -22.438 -4.859 1 76.06 82 ARG A O 1
ATOM 644 N N . CYS A 1 83 ? -4.562 -20.469 -4.715 1 80.44 83 CYS A N 1
ATOM 645 C CA . CYS A 1 83 ? -3.408 -19.734 -4.211 1 80.44 83 CYS A CA 1
ATOM 646 C C . CYS A 1 83 ? -3.346 -19.781 -2.689 1 80.44 83 CYS A C 1
ATOM 648 O O . CYS A 1 83 ? -4.379 -19.797 -2.021 1 80.44 83 CYS A O 1
ATOM 650 N N . ARG A 1 84 ? -2.162 -19.938 -2.184 1 81.62 84 ARG A N 1
ATOM 651 C CA . ARG A 1 84 ? -1.964 -19.938 -0.737 1 81.62 84 ARG A CA 1
ATOM 652 C C . ARG A 1 84 ? -2.391 -18.594 -0.133 1 81.62 84 ARG A C 1
ATOM 654 O O . ARG A 1 84 ? -2.047 -17.531 -0.655 1 81.62 84 ARG A O 1
ATOM 661 N N . ARG A 1 8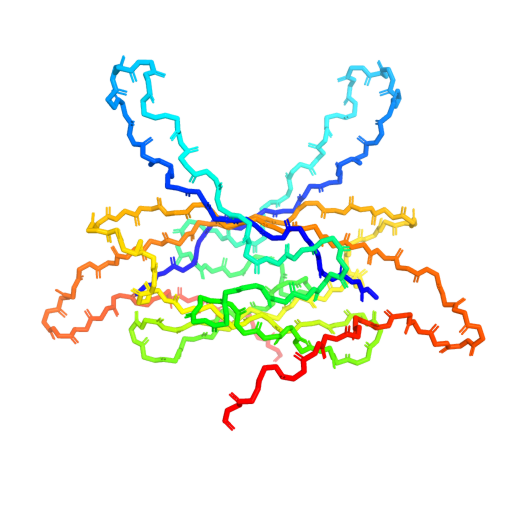5 ? -3.199 -18.75 0.963 1 86.62 85 ARG A N 1
ATOM 662 C CA . ARG A 1 85 ? -3.617 -17.562 1.7 1 86.62 85 ARG A CA 1
ATOM 663 C C . ARG A 1 85 ? -2.998 -17.531 3.094 1 86.62 85 ARG A C 1
ATOM 665 O O . ARG A 1 85 ? -2.713 -18.594 3.672 1 86.62 85 ARG A O 1
ATOM 672 N N . PRO A 1 86 ? -2.732 -16.281 3.52 1 89.06 86 PRO A N 1
ATOM 673 C CA . PRO A 1 86 ? -2.203 -16.219 4.883 1 89.06 86 PRO A CA 1
ATOM 674 C C . PRO A 1 86 ? -3.154 -16.828 5.914 1 89.06 86 PRO A C 1
ATOM 676 O O . PRO A 1 86 ? -4.371 -16.672 5.805 1 89.06 86 PRO A O 1
ATOM 679 N N . GLN A 1 87 ? -2.611 -17.641 6.828 1 89.44 87 GLN A N 1
ATOM 680 C CA . GLN A 1 87 ? -3.35 -18.141 7.984 1 89.44 87 GLN A CA 1
ATOM 681 C C . GLN A 1 87 ? -3.012 -17.344 9.242 1 89.44 87 GLN A C 1
ATOM 683 O O . GLN A 1 87 ? -1.983 -17.578 9.875 1 89.44 87 GLN A O 1
ATOM 688 N N . CYS A 1 88 ? -3.832 -16.297 9.445 1 91.88 88 CYS A N 1
AT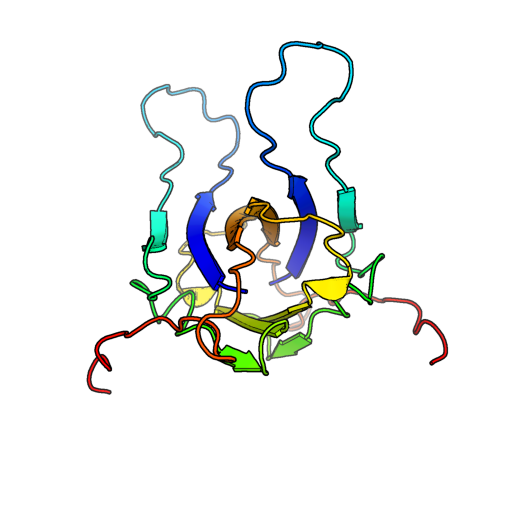OM 689 C CA . CYS A 1 88 ? -3.543 -15.406 10.555 1 91.88 88 CYS A CA 1
ATOM 690 C C . CYS A 1 88 ? -4.418 -15.727 11.766 1 91.88 88 CYS A C 1
ATOM 692 O O . CYS A 1 88 ? -5.566 -16.141 11.609 1 91.88 88 CYS A O 1
ATOM 694 N N . LEU A 1 89 ? -3.791 -15.828 12.992 1 74.25 89 LEU A N 1
ATOM 695 C CA . LEU A 1 89 ? -4.562 -16.094 14.203 1 74.25 89 LEU A CA 1
ATOM 696 C C . LEU A 1 89 ? -5.566 -14.984 14.469 1 74.25 89 LEU A C 1
ATOM 698 O O . LEU A 1 89 ? -5.281 -13.812 14.211 1 74.25 89 LEU A O 1
ATOM 702 N N . LYS A 1 90 ? -6.84 -15.18 14.344 1 61.16 90 LYS A N 1
ATOM 703 C CA . LYS A 1 90 ? -7.875 -14.211 14.68 1 61.16 90 LYS A CA 1
ATOM 704 C C . LYS A 1 90 ? -7.555 -13.5 15.992 1 61.16 90 LYS A C 1
ATOM 706 O O . LYS A 1 90 ? -7.312 -14.141 17.016 1 61.16 90 LYS A O 1
ATOM 711 N N . THR A 1 91 ? -6.707 -12.523 15.945 1 45.88 91 THR A N 1
ATOM 712 C CA . THR A 1 91 ? -6.738 -11.836 17.234 1 45.88 91 THR A CA 1
ATOM 713 C C . THR A 1 91 ? -8.18 -11.586 17.672 1 45.88 91 THR A C 1
ATOM 715 O O . THR A 1 91 ? -9.016 -11.148 16.891 1 45.88 91 THR A O 1
ATOM 718 N N . LYS A 1 92 ? -8.672 -12.188 18.859 1 38.84 92 LYS A N 1
ATOM 719 C CA . LYS A 1 92 ? -9.914 -12.047 19.609 1 38.84 92 LYS A CA 1
ATOM 720 C C . LYS A 1 92 ? -10.359 -10.586 19.688 1 38.84 92 LYS A C 1
ATOM 722 O O . LYS A 1 92 ? -9.625 -9.734 20.188 1 38.84 92 LYS A O 1
ATOM 727 N N . ASN A 1 93 ? -11.117 -10.102 18.562 1 30.36 93 ASN A N 1
ATOM 728 C CA . ASN A 1 93 ? -11.93 -9.055 19.188 1 30.36 93 ASN A CA 1
ATOM 729 C C . ASN A 1 93 ? -12.672 -9.578 20.406 1 30.36 93 ASN A C 1
ATOM 731 O O . ASN A 1 93 ? -13.305 -10.625 20.359 1 30.36 93 ASN A O 1
ATOM 735 N N . MET B 1 1 ? -6.109 12.414 5.871 1 87.69 1 MET B N 1
ATOM 736 C CA . MET B 1 1 ? -4.988 11.695 5.273 1 87.69 1 MET B CA 1
ATOM 737 C C . MET B 1 1 ? -5.109 11.664 3.752 1 87.69 1 MET B C 1
ATOM 739 O O . MET B 1 1 ? -6.215 11.703 3.213 1 87.69 1 MET B O 1
ATOM 743 N N . MET B 1 2 ? -3.947 11.664 3.072 1 90.38 2 MET B N 1
ATOM 744 C CA . MET B 1 2 ? -3.893 11.508 1.623 1 90.38 2 MET B CA 1
ATOM 745 C C . MET B 1 2 ? -2.82 10.492 1.228 1 90.38 2 MET B C 1
ATOM 747 O O . MET B 1 2 ? -1.693 10.555 1.724 1 90.38 2 MET B O 1
ATOM 751 N N . VAL B 1 3 ? -3.297 9.578 0.443 1 93.06 3 VAL B N 1
ATOM 752 C CA . VAL B 1 3 ? -2.359 8.617 -0.127 1 93.06 3 VAL B CA 1
ATOM 753 C C . VAL B 1 3 ? -1.902 9.094 -1.504 1 93.06 3 VAL B C 1
ATOM 755 O O . VAL B 1 3 ? -2.727 9.406 -2.363 1 93.06 3 VAL B O 1
ATOM 758 N N . ARG B 1 4 ? -0.606 9.18 -1.658 1 94.12 4 ARG B N 1
ATOM 759 C CA . ARG B 1 4 ? -0.081 9.727 -2.904 1 94.12 4 ARG B CA 1
ATOM 760 C C . ARG B 1 4 ? 1.263 9.102 -3.256 1 94.12 4 ARG B C 1
ATOM 762 O O . ARG B 1 4 ? 1.842 8.367 -2.449 1 94.12 4 ARG B O 1
ATOM 769 N N . ASN B 1 5 ? 1.692 9.344 -4.5 1 95.25 5 ASN B N 1
ATOM 770 C CA . ASN B 1 5 ? 3.002 8.898 -4.965 1 95.25 5 ASN B CA 1
ATOM 771 C C . ASN B 1 5 ? 3.172 7.391 -4.801 1 95.25 5 ASN B C 1
ATOM 773 O O . ASN B 1 5 ? 4.199 6.926 -4.309 1 95.25 5 ASN B O 1
ATOM 777 N N . CYS B 1 6 ? 2.207 6.715 -5.152 1 94.69 6 CYS B N 1
ATOM 778 C CA . CYS B 1 6 ? 2.363 5.266 -5.102 1 94.69 6 CYS B CA 1
ATOM 779 C C . CYS B 1 6 ? 3.141 4.762 -6.312 1 94.69 6 CYS B C 1
ATOM 781 O O . CYS B 1 6 ? 2.932 5.234 -7.43 1 94.69 6 CYS B O 1
ATOM 783 N N . THR B 1 7 ? 4.035 3.811 -6.059 1 92.44 7 THR B N 1
ATOM 784 C CA . THR B 1 7 ? 4.883 3.248 -7.105 1 92.44 7 THR B CA 1
ATOM 785 C C . THR B 1 7 ? 4.926 1.727 -7.008 1 92.44 7 THR B C 1
ATOM 787 O O . THR B 1 7 ? 4.668 1.161 -5.941 1 92.44 7 THR B O 1
ATOM 790 N N . VAL B 1 8 ? 5.133 1.14 -8.102 1 89.44 8 VAL B N 1
ATOM 791 C CA . VAL B 1 8 ? 5.418 -0.29 -8.156 1 89.44 8 VAL B CA 1
ATOM 792 C C . VAL B 1 8 ? 6.77 -0.524 -8.82 1 89.44 8 VAL B C 1
ATOM 794 O O . VAL B 1 8 ? 7.113 0.145 -9.805 1 89.44 8 VAL B O 1
ATOM 797 N N . SER B 1 9 ? 7.512 -1.338 -8.203 1 84.38 9 SER B N 1
ATOM 798 C CA . SER B 1 9 ? 8.812 -1.666 -8.781 1 84.38 9 SER B CA 1
ATOM 799 C C . SER B 1 9 ? 9.109 -3.156 -8.656 1 84.38 9 SER B C 1
ATOM 801 O O . SER B 1 9 ? 8.703 -3.801 -7.688 1 84.38 9 SER B O 1
ATOM 803 N N . ASN B 1 10 ? 9.586 -3.762 -9.773 1 71.75 10 ASN B N 1
ATOM 804 C CA . ASN B 1 10 ? 9.977 -5.168 -9.742 1 71.75 10 ASN B CA 1
ATOM 805 C C . ASN B 1 10 ? 11.32 -5.355 -9.039 1 71.75 10 ASN B C 1
ATOM 807 O O . ASN B 1 10 ? 12.25 -4.574 -9.242 1 71.75 10 ASN B O 1
ATOM 811 N N . GLN B 1 11 ? 11.234 -5.707 -7.734 1 55.62 11 GLN B N 1
ATOM 812 C CA . GLN B 1 11 ? 12.539 -6.027 -7.168 1 55.62 11 GLN B CA 1
ATOM 813 C C . GLN B 1 11 ? 13.32 -6.969 -8.086 1 55.62 11 GLN B C 1
ATOM 815 O O . GLN B 1 11 ? 13.078 -8.18 -8.086 1 55.62 11 GLN B O 1
ATOM 820 N N . SER B 1 12 ? 13.188 -6.93 -9.266 1 48.28 12 SER B N 1
ATOM 821 C CA . SER B 1 12 ? 13.945 -7.926 -10.023 1 48.28 12 SER B CA 1
ATOM 822 C C . SER B 1 12 ? 15.352 -8.078 -9.469 1 48.28 12 SER B C 1
ATOM 824 O O . SER B 1 12 ? 15.969 -7.105 -9.031 1 48.28 12 SER B O 1
ATOM 826 N N . ARG B 1 13 ? 15.742 -9.422 -9.18 1 42.06 13 ARG B N 1
ATOM 827 C CA . ARG B 1 13 ? 16.984 -10.125 -8.898 1 42.06 13 ARG B CA 1
ATOM 828 C C . ARG B 1 13 ? 18.188 -9.398 -9.516 1 42.06 13 ARG B C 1
ATOM 830 O O . ARG B 1 13 ? 18.016 -8.531 -10.383 1 42.06 13 ARG B O 1
ATOM 837 N N . GLN B 1 14 ? 19.234 -10.344 -9.742 1 39.62 14 GLN B N 1
ATOM 838 C CA . GLN B 1 14 ? 20.641 -10.508 -10.094 1 39.62 14 GLN B CA 1
ATOM 839 C C . GLN B 1 14 ? 20.953 -9.852 -11.438 1 39.62 14 GLN B C 1
ATOM 841 O O . GLN B 1 14 ? 22.047 -10.016 -11.977 1 39.62 14 GLN B O 1
ATOM 846 N N . THR B 1 15 ? 20.125 -9.844 -12.438 1 38.84 15 THR B N 1
ATOM 847 C CA . THR B 1 15 ? 21.016 -9.688 -13.578 1 38.84 15 THR B CA 1
ATOM 848 C C . THR B 1 15 ? 21.75 -8.352 -13.523 1 38.84 15 THR B C 1
ATOM 850 O O . THR B 1 15 ? 21.203 -7.352 -13.07 1 38.84 15 THR B O 1
ATOM 853 N N . LYS B 1 16 ? 23.094 -8.523 -13.578 1 38.62 16 LYS B N 1
ATOM 854 C CA . LYS B 1 16 ? 24.266 -7.66 -13.688 1 38.62 16 LYS B CA 1
ATOM 855 C C . LYS B 1 16 ? 23.984 -6.465 -14.594 1 38.62 16 LYS B C 1
ATOM 857 O O . LYS B 1 16 ? 24.875 -5.668 -14.875 1 38.62 16 LYS B O 1
ATOM 862 N N . SER B 1 17 ? 23.172 -6.609 -15.742 1 41.94 17 SER B N 1
ATOM 863 C CA . SER B 1 17 ? 23.406 -5.523 -16.688 1 41.94 17 SER B CA 1
ATOM 864 C C . SER B 1 17 ? 22.875 -4.199 -16.141 1 41.94 17 SER B C 1
ATOM 866 O O . SER B 1 17 ? 21.719 -4.117 -15.719 1 41.94 17 SER B O 1
ATOM 868 N N . PRO B 1 18 ? 23.688 -3.268 -15.844 1 43.16 18 PRO B N 1
ATOM 869 C CA . PRO B 1 18 ? 23.469 -1.881 -15.422 1 43.16 18 PRO B CA 1
ATOM 870 C C . PRO B 1 18 ? 22.203 -1.275 -16.016 1 43.16 18 PRO B C 1
ATOM 872 O O . PRO B 1 18 ? 21.656 -0.312 -15.461 1 43.16 18 PRO B O 1
ATOM 875 N N . GLU B 1 19 ? 21.875 -1.653 -17.219 1 42.06 19 GLU B N 1
ATOM 876 C CA . GLU B 1 19 ? 20.938 -0.877 -18.031 1 42.06 19 GLU B CA 1
ATOM 877 C C . GLU B 1 19 ? 19.5 -1.111 -17.594 1 42.06 19 GLU B C 1
ATOM 879 O O . GLU B 1 19 ? 18.578 -0.429 -18.062 1 42.06 19 GLU B O 1
ATOM 884 N N . ILE B 1 20 ? 18.984 -2.297 -17.266 1 43.88 20 ILE B N 1
ATOM 885 C CA . ILE B 1 20 ? 17.547 -2.484 -17.078 1 43.88 20 ILE B CA 1
ATOM 886 C C . ILE B 1 20 ? 17.141 -1.961 -15.703 1 43.88 20 ILE B C 1
ATOM 888 O O . ILE B 1 20 ? 17.391 -2.609 -14.688 1 43.88 20 ILE B O 1
ATOM 892 N N . GLY B 1 21 ? 17.281 -0.837 -15.328 1 45.19 21 GLY B N 1
ATOM 893 C CA . GLY B 1 21 ? 16.891 -0.071 -14.148 1 45.19 21 GLY B CA 1
ATOM 894 C C . GLY B 1 21 ? 15.586 -0.543 -13.539 1 45.19 21 GLY B C 1
ATOM 895 O O . GLY B 1 21 ? 14.695 -1.017 -14.25 1 45.19 21 GLY B O 1
ATOM 896 N N . ALA B 1 22 ? 15.594 -1.163 -12.461 1 54.94 22 ALA B N 1
ATOM 897 C CA . ALA B 1 22 ? 14.352 -1.438 -11.742 1 54.94 22 ALA B CA 1
ATOM 898 C C . ALA B 1 22 ? 13.266 -0.437 -12.117 1 54.94 22 ALA B C 1
ATOM 900 O O . ALA B 1 22 ? 13.398 0.761 -11.859 1 54.94 22 ALA B O 1
ATOM 901 N N . ALA B 1 23 ? 12.492 -0.749 -13.219 1 65.94 23 ALA B N 1
ATOM 902 C CA . ALA B 1 23 ? 11.492 0.197 -13.703 1 65.94 23 ALA B CA 1
ATOM 903 C C . ALA B 1 23 ? 10.461 0.509 -12.625 1 65.94 23 ALA B C 1
ATOM 905 O O . ALA B 1 23 ? 9.766 -0.387 -12.148 1 65.94 23 ALA B O 1
ATOM 906 N N . VAL B 1 24 ? 10.688 1.625 -11.938 1 82.12 24 VAL B N 1
ATOM 907 C CA . VAL B 1 24 ? 9.695 2.148 -11.008 1 82.12 24 VAL B CA 1
ATOM 908 C C . VAL B 1 24 ? 8.594 2.877 -11.781 1 82.12 24 VAL B C 1
ATOM 910 O O . VAL B 1 24 ? 8.883 3.75 -12.609 1 82.12 24 VAL B O 1
ATOM 913 N N . VAL B 1 25 ? 7.434 2.361 -11.648 1 86.25 25 VAL B N 1
ATOM 914 C CA . VAL B 1 25 ? 6.277 2.971 -12.297 1 86.25 25 VAL B CA 1
ATOM 915 C C . VAL B 1 25 ? 5.414 3.676 -11.258 1 86.25 25 VAL B C 1
ATOM 917 O O . VAL B 1 25 ? 5.094 3.1 -10.219 1 86.25 25 VAL B O 1
ATOM 920 N N . GLU B 1 26 ? 5.121 4.879 -11.539 1 92.5 26 GLU B N 1
ATOM 921 C CA . GLU B 1 26 ? 4.164 5.586 -10.695 1 92.5 26 GLU B CA 1
ATOM 922 C C . GLU B 1 26 ? 2.73 5.219 -11.062 1 92.5 26 GLU B C 1
ATOM 924 O O . GLU B 1 26 ? 2.32 5.367 -12.211 1 92.5 26 GLU B O 1
ATOM 929 N N . ILE B 1 27 ? 2.051 4.852 -10.039 1 93.19 27 ILE B N 1
ATOM 930 C CA . ILE B 1 27 ? 0.694 4.418 -10.352 1 93.19 27 ILE B CA 1
ATOM 931 C C . ILE B 1 27 ? -0.312 5.391 -9.742 1 93.19 27 ILE B C 1
ATOM 933 O O . ILE B 1 27 ? -1.463 5.461 -10.18 1 93.19 27 ILE B O 1
ATOM 937 N N . VAL B 1 28 ? 0.045 6.09 -8.695 1 94.88 28 VAL B N 1
ATOM 938 C CA . VAL B 1 28 ? -0.708 7.207 -8.133 1 94.88 28 VAL B CA 1
ATOM 939 C C . VAL B 1 28 ? 0.169 8.453 -8.102 1 94.88 28 VAL B C 1
ATOM 941 O O . VAL B 1 28 ? 1.315 8.406 -7.648 1 94.88 28 VAL B O 1
ATOM 944 N N . ASP B 1 29 ? -0.391 9.5 -8.492 1 95.94 29 ASP B N 1
ATOM 945 C CA . ASP B 1 29 ? 0.454 10.688 -8.617 1 95.94 29 ASP B CA 1
ATOM 946 C C . ASP B 1 29 ? 0.468 11.492 -7.324 1 95.94 29 ASP B C 1
ATOM 948 O O . ASP B 1 29 ? -0.065 11.047 -6.305 1 95.94 29 ASP B O 1
ATOM 952 N N . GLU B 1 30 ? 1.153 12.648 -7.402 1 94.69 30 GLU B N 1
ATOM 953 C CA . GLU B 1 30 ? 1.377 13.469 -6.215 1 94.69 30 GLU B CA 1
ATOM 954 C C . GLU B 1 30 ? 0.074 14.086 -5.719 1 94.69 30 GLU B C 1
ATOM 956 O O . GLU B 1 30 ? 0.001 14.57 -4.582 1 94.69 30 GLU B O 1
ATOM 961 N N . PHE B 1 31 ? -0.938 14.094 -6.543 1 93.38 31 PHE B N 1
ATOM 962 C CA . PHE B 1 31 ? -2.215 14.68 -6.16 1 93.38 31 PHE B CA 1
ATOM 963 C C . PHE B 1 31 ? -3.162 13.617 -5.617 1 93.38 31 PHE B C 1
ATOM 965 O O . PHE B 1 31 ? -4.285 13.93 -5.219 1 93.38 31 PHE B O 1
ATOM 972 N N . GLY B 1 32 ? -2.619 12.398 -5.613 1 95.81 32 GLY B N 1
ATOM 973 C CA . GLY B 1 32 ? -3.424 11.32 -5.055 1 95.81 32 GLY B CA 1
ATOM 974 C C . GLY B 1 32 ? -4.375 10.703 -6.062 1 95.81 32 GLY B C 1
ATOM 975 O O . GLY B 1 32 ? -5.355 10.055 -5.684 1 95.81 32 GLY B O 1
ATOM 976 N N . CYS B 1 33 ? -4.078 10.93 -7.371 1 96.56 33 CYS B N 1
ATOM 977 C CA . CYS B 1 33 ? -4.93 10.367 -8.414 1 96.56 33 CYS B CA 1
ATOM 978 C C . CYS B 1 33 ? -4.254 9.188 -9.094 1 96.56 33 CYS B C 1
ATOM 980 O O . CYS B 1 33 ? -3.057 9.234 -9.391 1 96.56 33 CYS B O 1
ATOM 982 N N . SER B 1 34 ? -5.094 8.148 -9.297 1 94.88 34 SER B N 1
ATOM 983 C CA . SER B 1 34 ? -4.555 6.965 -9.961 1 94.88 34 SER B CA 1
ATOM 984 C C . SER B 1 34 ? -4.344 7.211 -11.453 1 94.88 34 SER B C 1
ATOM 986 O O . SER B 1 34 ? -5.254 7.668 -12.148 1 94.88 34 SER B O 1
ATOM 988 N N . ASN B 1 35 ? -3.139 6.836 -11.914 1 92 35 ASN B N 1
ATOM 989 C CA . ASN B 1 35 ? -2.793 6.879 -13.336 1 92 35 ASN B CA 1
ATOM 990 C C . ASN B 1 35 ? -2.885 5.5 -13.977 1 92 3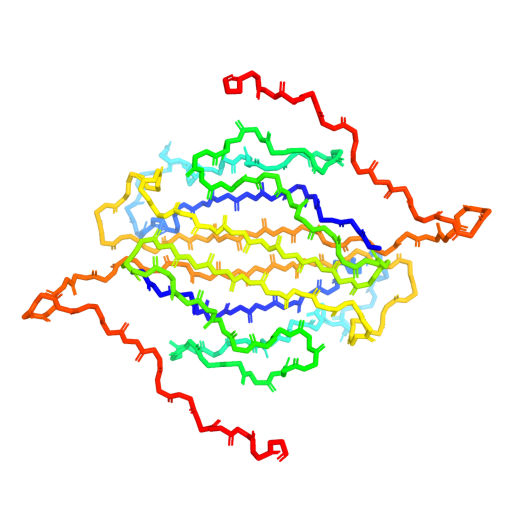5 ASN B C 1
ATOM 992 O O . ASN B 1 35 ? -2.824 5.379 -15.203 1 92 35 ASN B O 1
ATOM 996 N N . TRP B 1 36 ? -3.041 4.504 -13.227 1 89.56 36 TRP B N 1
ATOM 997 C CA . TRP B 1 36 ? -3.137 3.119 -13.68 1 89.56 36 TRP B CA 1
ATOM 998 C C . TRP B 1 36 ? -4.285 2.396 -12.984 1 89.56 36 TRP B C 1
ATOM 1000 O O . TRP B 1 36 ? -4.062 1.499 -12.172 1 89.56 36 TRP B O 1
ATOM 1010 N N . PRO B 1 37 ? -5.48 2.705 -13.375 1 90.62 37 PRO B N 1
ATOM 1011 C CA . PRO B 1 37 ? -6.641 2.156 -12.672 1 90.62 37 PRO B CA 1
ATOM 1012 C C . PRO B 1 37 ? -6.711 0.632 -12.758 1 90.62 37 PRO B C 1
ATOM 1014 O O . PRO B 1 37 ? -7.352 -0.005 -11.914 1 90.62 37 PRO B O 1
ATOM 1017 N N . ASP B 1 38 ? -6 0.054 -13.727 1 88.69 38 ASP B N 1
ATOM 1018 C CA . ASP B 1 38 ? -6.008 -1.402 -13.82 1 88.69 38 ASP B CA 1
ATOM 1019 C C . ASP B 1 38 ? -5.156 -2.029 -12.719 1 88.69 38 ASP B C 1
ATOM 1021 O O . ASP B 1 38 ? -5.305 -3.213 -12.406 1 88.69 38 ASP B O 1
ATOM 1025 N N . ILE B 1 39 ? -4.25 -1.292 -12.172 1 88.62 39 ILE B N 1
ATOM 1026 C CA . ILE B 1 39 ? -3.391 -1.787 -11.109 1 88.62 39 ILE B CA 1
ATOM 1027 C C . ILE B 1 39 ? -3.924 -1.317 -9.758 1 88.62 39 ILE B C 1
ATOM 1029 O O . ILE B 1 39 ? -4.094 -2.121 -8.836 1 88.62 39 ILE B O 1
ATOM 1033 N N . LEU B 1 40 ? -4.137 -0.021 -9.695 1 93.31 40 LEU B N 1
ATOM 1034 C CA . LEU B 1 40 ? -4.648 0.602 -8.477 1 93.31 40 LEU B CA 1
ATOM 1035 C C . LEU B 1 40 ? -5.734 1.622 -8.805 1 93.31 40 LEU B C 1
ATOM 1037 O O . LEU B 1 40 ? -5.434 2.77 -9.141 1 93.31 40 LEU B O 1
ATOM 1041 N N . PRO B 1 41 ? -7.035 1.13 -8.695 1 93.12 41 PRO B N 1
ATOM 1042 C CA . PRO B 1 41 ? -8.094 2.119 -8.898 1 93.12 41 PRO B CA 1
ATOM 1043 C C . PRO B 1 41 ? -8.008 3.289 -7.922 1 93.12 41 PRO B C 1
ATOM 1045 O O . PRO B 1 41 ? -7.16 3.287 -7.023 1 93.12 41 PRO B O 1
ATOM 1048 N N . GLN B 1 42 ? -8.922 4.246 -8.148 1 95.69 42 GLN B N 1
ATOM 1049 C CA . GLN B 1 42 ? -8.906 5.422 -7.285 1 95.69 42 GLN B CA 1
ATOM 1050 C C . GLN B 1 42 ? -9.039 5.027 -5.816 1 95.69 42 GLN B C 1
ATOM 1052 O O . GLN B 1 42 ? -9.82 4.141 -5.473 1 95.69 42 GLN B O 1
ATOM 1057 N N . ILE B 1 43 ? -8.258 5.711 -4.996 1 95.44 43 ILE B N 1
ATOM 1058 C CA . ILE B 1 43 ? -8.25 5.434 -3.562 1 95.44 43 ILE B CA 1
ATOM 1059 C C . ILE B 1 43 ? -9.562 5.895 -2.943 1 95.44 43 ILE B C 1
ATOM 1061 O O . ILE B 1 43 ? -10.055 6.98 -3.25 1 95.44 43 ILE B O 1
ATOM 1065 N N . LYS B 1 44 ? -10.055 4.996 -2.152 1 95.19 44 LYS B N 1
ATOM 1066 C CA . LYS B 1 44 ? -11.273 5.324 -1.423 1 95.19 44 LYS B CA 1
ATOM 1067 C C . LYS B 1 44 ? -10.961 5.785 -0.003 1 95.19 44 LYS B C 1
ATOM 1069 O O . LYS B 1 44 ? -10.211 5.125 0.72 1 95.19 44 LYS B O 1
ATOM 1074 N N . TYR B 1 45 ? -11.578 6.898 0.366 1 92.56 45 TYR B N 1
ATOM 1075 C CA . TYR B 1 45 ? -11.375 7.426 1.71 1 92.56 45 TYR B CA 1
ATOM 1076 C C . TYR B 1 45 ? -12.648 7.312 2.539 1 92.56 45 TYR B C 1
ATOM 1078 O O . TYR B 1 45 ? -13.75 7.57 2.043 1 92.56 45 TYR B O 1
ATOM 1086 N N . HIS B 1 46 ? -12.367 6.754 3.709 1 92 46 HIS B N 1
ATOM 1087 C CA . HIS B 1 46 ? -13.445 6.625 4.68 1 92 46 HIS B CA 1
ATOM 1088 C C . HIS B 1 46 ? -13.25 7.574 5.859 1 92 46 HIS B C 1
ATOM 1090 O O . HIS B 1 46 ? -12.742 7.168 6.906 1 92 46 HIS B O 1
ATOM 1096 N N . GLY B 1 47 ? -13.742 8.859 5.715 1 88.5 47 GLY B N 1
ATOM 1097 C CA . GLY B 1 47 ? -13.406 9.891 6.684 1 88.5 47 GLY B CA 1
ATOM 1098 C C . GLY B 1 47 ? -12.023 10.469 6.488 1 88.5 47 GLY B C 1
ATOM 1099 O O . GLY B 1 47 ? -11.508 10.508 5.363 1 88.5 47 GLY B O 1
ATOM 1100 N N . ASP B 1 48 ? -11.438 10.953 7.582 1 86.44 48 ASP B N 1
ATOM 1101 C CA . ASP B 1 48 ? -10.211 11.719 7.426 1 86.44 48 ASP B CA 1
ATOM 1102 C C . ASP B 1 48 ? -8.984 10.859 7.738 1 86.44 48 ASP B C 1
ATOM 1104 O O . ASP B 1 48 ? -7.852 11.25 7.426 1 86.44 48 ASP B O 1
ATOM 1108 N N . LEU B 1 49 ? -9.273 9.703 8.25 1 86.75 49 LEU B N 1
ATOM 1109 C CA . LEU B 1 49 ? -8.109 9.008 8.789 1 86.75 49 LEU B CA 1
ATOM 1110 C C . LEU B 1 49 ? -8.07 7.559 8.312 1 86.75 49 LEU B C 1
ATOM 1112 O O . LEU B 1 49 ? -7.359 6.73 8.883 1 86.75 49 LEU B O 1
ATOM 1116 N N . LYS B 1 50 ? -8.883 7.293 7.301 1 90.62 50 LYS B N 1
ATOM 1117 C CA . LYS B 1 50 ? -8.922 5.922 6.801 1 90.62 50 LYS B CA 1
ATOM 1118 C C . LYS B 1 50 ? -9.031 5.895 5.281 1 90.62 50 LYS B C 1
ATOM 1120 O O . LYS B 1 50 ? -9.781 6.672 4.688 1 90.62 50 LYS B O 1
ATOM 1125 N N . ALA B 1 51 ? -8.258 4.984 4.648 1 94.25 51 ALA B N 1
ATOM 1126 C CA . ALA B 1 51 ? -8.289 4.812 3.201 1 94.25 51 ALA B CA 1
ATOM 1127 C C . ALA B 1 51 ? -8.258 3.332 2.824 1 94.25 51 ALA B C 1
ATOM 1129 O O . ALA B 1 51 ? -7.723 2.508 3.572 1 94.25 51 ALA B O 1
ATOM 1130 N N . THR B 1 52 ? -8.836 3.043 1.69 1 96.5 52 THR B N 1
ATOM 1131 C CA . THR B 1 52 ? -8.812 1.693 1.138 1 96.5 52 THR B CA 1
ATOM 1132 C C . THR B 1 52 ? -8.117 1.679 -0.222 1 96.5 52 THR B C 1
ATOM 1134 O O . THR B 1 52 ? -8.461 2.461 -1.109 1 96.5 52 THR B O 1
ATOM 1137 N N . LEU B 1 53 ? -7.102 0.864 -0.33 1 96 53 LEU B N 1
ATOM 1138 C CA . LEU B 1 53 ? -6.426 0.613 -1.598 1 96 53 LEU B CA 1
ATOM 1139 C C . LEU B 1 53 ? -6.793 -0.762 -2.146 1 96 53 LEU B C 1
ATOM 1141 O O . LEU B 1 53 ? -6.73 -1.76 -1.426 1 96 53 LEU B O 1
ATOM 1145 N N . GLU B 1 54 ? -7.188 -0.825 -3.428 1 95.56 54 GLU B N 1
ATOM 1146 C CA . GLU B 1 54 ? -7.445 -2.09 -4.109 1 95.56 54 GLU B CA 1
ATOM 1147 C C . GLU B 1 54 ? -6.371 -2.375 -5.16 1 95.56 54 GLU B C 1
ATOM 1149 O O . GLU B 1 54 ? -6.305 -1.694 -6.188 1 95.56 54 GLU B O 1
ATOM 1154 N N . VAL B 1 55 ? -5.605 -3.357 -4.914 1 92.88 55 VAL B N 1
ATOM 1155 C CA . VAL B 1 55 ? -4.523 -3.67 -5.844 1 92.88 55 VAL B CA 1
ATOM 1156 C C . VAL B 1 55 ? -4.891 -4.895 -6.676 1 92.88 55 VAL B C 1
ATOM 1158 O O . VAL B 1 55 ? -5.383 -5.891 -6.137 1 92.88 55 VAL B O 1
ATOM 1161 N N . GLN B 1 56 ? -4.586 -4.742 -7.922 1 89.38 56 GLN B N 1
ATOM 1162 C CA . GLN B 1 56 ? -4.859 -5.836 -8.852 1 89.38 56 GLN B CA 1
ATOM 1163 C C . GLN B 1 56 ? -3.588 -6.273 -9.578 1 89.38 56 GLN B C 1
ATOM 1165 O O . GLN B 1 56 ? -2.893 -5.445 -10.172 1 89.38 56 GLN B O 1
ATOM 1170 N N . ALA B 1 57 ? -3.26 -7.562 -9.508 1 77.88 57 ALA B N 1
ATOM 1171 C CA . ALA B 1 57 ? -1.994 -8.102 -10 1 77.88 57 ALA B CA 1
ATOM 1172 C C . ALA B 1 57 ? -2.01 -8.234 -11.523 1 77.88 57 ALA B C 1
ATOM 1174 O O . ALA B 1 57 ? -0.955 -8.297 -12.156 1 77.88 57 ALA B O 1
ATOM 1175 N N . PHE B 1 58 ? -3.068 -8.328 -12.227 1 63.62 58 PHE B N 1
ATOM 1176 C CA . PHE B 1 58 ? -3.105 -8.578 -13.656 1 63.62 58 PHE B CA 1
ATOM 1177 C C . PHE B 1 58 ? -2.18 -7.625 -14.398 1 63.62 58 PHE B C 1
ATOM 1179 O O . PHE B 1 58 ? -1.553 -8 -15.391 1 63.62 58 PHE B O 1
ATOM 1186 N N . ALA B 1 59 ? -2.088 -6.543 -13.844 1 58.38 59 ALA B N 1
ATOM 1187 C CA . ALA B 1 59 ? -1.338 -5.547 -14.602 1 58.38 59 ALA B CA 1
ATOM 1188 C C . ALA B 1 59 ? 0.123 -5.508 -14.164 1 58.38 59 ALA B C 1
ATOM 1190 O O . ALA B 1 59 ? 0.929 -4.766 -14.734 1 58.38 59 ALA B O 1
ATOM 1191 N N . LEU B 1 60 ? 0.439 -6.277 -13.219 1 61.38 60 LEU B N 1
ATOM 1192 C CA . LEU B 1 60 ? 1.827 -6.332 -12.773 1 61.38 60 LEU B CA 1
ATOM 1193 C C . LEU B 1 60 ? 2.633 -7.312 -13.617 1 61.38 60 LEU B C 1
ATOM 1195 O O . LEU B 1 60 ? 3.859 -7.215 -13.688 1 61.38 60 LEU B O 1
ATOM 1199 N N . GLU B 1 61 ? 2.428 -7.312 -15.016 1 54.38 61 GLU B N 1
ATOM 1200 C CA . GLU B 1 61 ? 3.047 -8.203 -15.992 1 54.38 61 GLU B CA 1
ATOM 1201 C C . GLU B 1 61 ? 4.254 -8.922 -15.398 1 54.38 61 GLU B C 1
ATOM 1203 O O . GLU B 1 61 ? 5.367 -8.812 -15.914 1 54.38 61 GLU B O 1
ATOM 1208 N N . TYR B 1 62 ? 4.219 -9.625 -14.227 1 51.5 62 TYR B N 1
ATOM 1209 C CA . TYR B 1 62 ? 5.512 -10.219 -13.906 1 51.5 62 TYR B CA 1
ATOM 1210 C C . TYR B 1 62 ? 5.375 -11.703 -13.609 1 51.5 62 TYR B C 1
ATOM 1212 O O . TYR B 1 62 ? 4.383 -12.133 -13.016 1 51.5 62 TYR B O 1
ATOM 1220 N N . ASP B 1 63 ? 5.809 -12.641 -14.344 1 46.66 63 ASP B N 1
ATOM 1221 C CA . ASP B 1 63 ? 6.012 -14.078 -14.164 1 46.66 63 ASP B CA 1
ATOM 1222 C C . ASP B 1 63 ? 6.824 -14.359 -12.906 1 46.66 63 ASP B C 1
ATOM 1224 O O . ASP B 1 63 ? 8.031 -14.117 -12.867 1 46.66 63 ASP B O 1
ATOM 1228 N N . ASN B 1 64 ? 6.215 -14.641 -11.742 1 54.5 64 ASN B N 1
ATOM 1229 C CA . ASN B 1 64 ? 6.867 -15.172 -10.555 1 54.5 64 ASN B CA 1
ATOM 1230 C C . ASN B 1 64 ? 7.582 -14.078 -9.766 1 54.5 64 ASN B C 1
ATOM 1232 O O . ASN B 1 64 ? 8.703 -14.273 -9.297 1 54.5 64 ASN B O 1
ATOM 1236 N N . THR B 1 65 ? 7.055 -12.828 -9.945 1 64.56 65 THR B N 1
ATOM 1237 C CA . THR B 1 65 ? 7.871 -11.695 -9.539 1 64.56 65 THR B CA 1
ATOM 1238 C C . THR B 1 65 ? 7.297 -11.031 -8.289 1 64.56 65 THR B C 1
ATOM 1240 O O . THR B 1 65 ? 6.105 -11.164 -8 1 64.56 65 THR B O 1
ATOM 1243 N N . GLU B 1 66 ? 8.062 -10.812 -7.492 1 79.06 66 GLU B N 1
ATOM 1244 C CA . GLU B 1 66 ? 7.836 -9.945 -6.336 1 79.06 66 GLU B CA 1
ATOM 1245 C C . GLU B 1 66 ? 7.949 -8.477 -6.719 1 79.06 66 GLU B C 1
ATOM 1247 O O . GLU B 1 66 ? 8.906 -8.07 -7.391 1 79.06 66 GLU B O 1
ATOM 1252 N N . VAL B 1 67 ? 6.98 -7.84 -6.445 1 84 67 VAL B N 1
ATOM 1253 C CA . VAL B 1 67 ? 6.957 -6.41 -6.738 1 84 67 VAL B CA 1
ATOM 1254 C C . VAL B 1 67 ? 6.891 -5.613 -5.438 1 84 67 VAL B C 1
ATOM 1256 O O . VAL B 1 67 ? 6.25 -6.039 -4.477 1 84 67 VAL B O 1
ATOM 1259 N N . ASN B 1 68 ? 7.605 -4.531 -5.477 1 89 68 ASN B N 1
ATOM 1260 C CA . ASN B 1 68 ? 7.488 -3.588 -4.367 1 89 68 ASN B CA 1
ATOM 1261 C C . ASN B 1 68 ? 6.445 -2.512 -4.656 1 89 68 ASN B C 1
ATOM 1263 O O . ASN B 1 68 ? 6.477 -1.88 -5.715 1 89 68 ASN B O 1
ATOM 1267 N N . PHE B 1 69 ? 5.645 -2.475 -3.744 1 91.44 69 PHE B N 1
ATOM 1268 C CA . PHE B 1 69 ? 4.578 -1.479 -3.775 1 91.44 69 PHE B CA 1
ATOM 1269 C C . PHE B 1 69 ? 4.742 -0.478 -2.637 1 91.44 69 PHE B C 1
ATOM 1271 O O . PHE B 1 69 ? 4.852 -0.866 -1.473 1 91.44 69 PHE B O 1
ATOM 1278 N N . SER B 1 70 ? 4.77 0.771 -3.012 1 92.62 70 SER B N 1
ATOM 1279 C CA . SER B 1 70 ? 5.012 1.781 -1.985 1 92.62 70 SER B CA 1
ATOM 1280 C C . SER B 1 70 ? 4.18 3.035 -2.24 1 92.62 70 SER B C 1
ATOM 1282 O O . SER B 1 70 ? 4.02 3.457 -3.387 1 92.62 70 SER B O 1
ATOM 1284 N N . CYS B 1 71 ? 3.734 3.58 -1.171 1 94.19 71 CYS B N 1
ATOM 1285 C CA . CYS B 1 71 ? 2.99 4.832 -1.217 1 94.19 71 CYS B CA 1
ATOM 1286 C C . CYS B 1 71 ? 3.418 5.766 -0.088 1 94.19 71 CYS B C 1
ATOM 1288 O O . CYS B 1 71 ? 4.012 5.32 0.897 1 94.19 71 CYS B O 1
ATOM 1290 N N . GLN B 1 72 ? 3.074 7.031 -0.31 1 91.06 72 GLN B N 1
ATOM 1291 C CA . GLN B 1 72 ? 3.213 8.016 0.757 1 91.06 72 GLN B CA 1
ATOM 1292 C C . GLN B 1 72 ? 1.855 8.383 1.348 1 91.06 72 GLN B C 1
ATOM 1294 O O . GLN B 1 72 ? 0.903 8.648 0.61 1 91.06 72 GLN B O 1
ATOM 1299 N N . ILE B 1 73 ? 1.856 8.375 2.635 1 90.56 73 ILE B N 1
ATOM 1300 C CA . ILE B 1 73 ? 0.664 8.82 3.348 1 90.56 73 ILE B CA 1
ATOM 1301 C C . ILE B 1 73 ? 0.946 10.148 4.043 1 90.56 73 ILE B C 1
ATOM 1303 O O . ILE B 1 73 ? 1.885 10.25 4.836 1 90.56 73 ILE B O 1
ATOM 1307 N N . THR B 1 74 ? 0.191 11.07 3.701 1 85.75 74 THR B N 1
ATOM 1308 C CA . THR B 1 74 ? 0.351 12.391 4.297 1 85.75 74 THR B CA 1
ATOM 1309 C C . THR B 1 74 ? -0.855 12.742 5.164 1 85.75 74 THR B C 1
ATOM 1311 O O . THR B 1 74 ? -2 12.57 4.742 1 85.75 74 THR B O 1
ATOM 1314 N N . LEU B 1 75 ? -0.524 13.117 6.344 1 83.06 75 LEU B N 1
ATOM 1315 C CA . LEU B 1 75 ? -1.596 13.625 7.195 1 83.06 75 LEU B CA 1
ATOM 1316 C C . LEU B 1 75 ? -1.772 15.125 7.008 1 83.06 75 LEU B C 1
ATOM 1318 O O . LEU B 1 75 ? -0.82 15.898 7.172 1 83.06 75 LEU B O 1
ATOM 1322 N N . LEU B 1 76 ? -2.881 15.438 6.539 1 78.31 76 LEU B N 1
ATOM 1323 C CA . LEU B 1 76 ? -3.146 16.844 6.223 1 78.31 76 LEU B CA 1
ATOM 1324 C C . LEU B 1 76 ? -3.924 17.516 7.348 1 78.31 76 LEU B C 1
ATOM 1326 O O . LEU B 1 76 ? -4.793 16.891 7.965 1 78.31 76 LEU B O 1
ATOM 1330 N N . LEU B 1 77 ? -3.498 18.641 7.574 1 75 77 LEU B N 1
ATOM 1331 C CA . LEU B 1 77 ? -4.281 19.453 8.5 1 75 77 LEU B CA 1
ATOM 1332 C C . LEU B 1 77 ? -5.637 19.812 7.898 1 75 77 LEU B C 1
ATOM 1334 O O . LEU B 1 77 ? -5.73 20.109 6.707 1 75 77 LEU B O 1
ATOM 1338 N N . LYS B 1 78 ? -6.617 19.75 8.797 1 76.31 78 LYS B N 1
ATOM 1339 C CA . LYS B 1 78 ? -7.969 20.062 8.336 1 76.31 78 LYS B CA 1
ATOM 1340 C C . LYS B 1 78 ? -8.117 21.547 8.016 1 76.31 78 LYS B C 1
ATOM 1342 O O . LYS B 1 78 ? -7.559 22.391 8.719 1 76.31 78 LYS B O 1
ATOM 1347 N N . ASN B 1 79 ? -8.656 21.734 6.852 1 72.38 79 ASN B N 1
ATOM 1348 C CA . ASN B 1 79 ? -9.117 23.078 6.508 1 72.38 79 ASN B CA 1
ATOM 1349 C C . ASN B 1 79 ? -10.625 23.219 6.664 1 72.38 79 ASN B C 1
ATOM 1351 O O . ASN B 1 79 ? -11.391 22.516 6.004 1 72.38 79 ASN B O 1
ATOM 1355 N N . ASN B 1 80 ? -10.977 24.234 7.535 1 81.38 80 ASN B N 1
ATOM 1356 C CA . ASN B 1 80 ? -12.398 24.422 7.805 1 81.38 80 ASN B CA 1
ATOM 1357 C C . ASN B 1 80 ? -13.086 23.109 8.117 1 81.38 80 ASN B C 1
ATOM 1359 O O . ASN B 1 80 ? -14.164 22.812 7.59 1 81.38 80 ASN B O 1
ATOM 1363 N N . GLY B 1 81 ? -12.508 22.25 8.68 1 75.94 81 GLY B N 1
ATOM 1364 C CA . GLY B 1 81 ? -13.078 21 9.148 1 75.94 81 GLY B CA 1
ATOM 1365 C C . GLY B 1 81 ? -13 19.891 8.125 1 75.94 81 GLY B C 1
ATOM 1366 O O . GLY B 1 81 ? -13.539 18.797 8.344 1 75.94 81 GLY B O 1
ATOM 1367 N N . ARG B 1 82 ? -12.453 20.25 6.926 1 76.06 82 ARG B N 1
ATOM 1368 C CA . ARG B 1 82 ? -12.398 19.188 5.922 1 76.06 82 ARG B CA 1
ATOM 1369 C C . ARG B 1 82 ? -10.969 18.984 5.434 1 76.06 82 ARG B C 1
ATOM 1371 O O . ARG B 1 82 ? -10.195 19.938 5.32 1 76.06 82 ARG B O 1
ATOM 1378 N N . CYS B 1 83 ? -10.68 17.641 5.27 1 80.62 83 CYS B N 1
ATOM 1379 C CA . CYS B 1 83 ? -9.398 17.328 4.652 1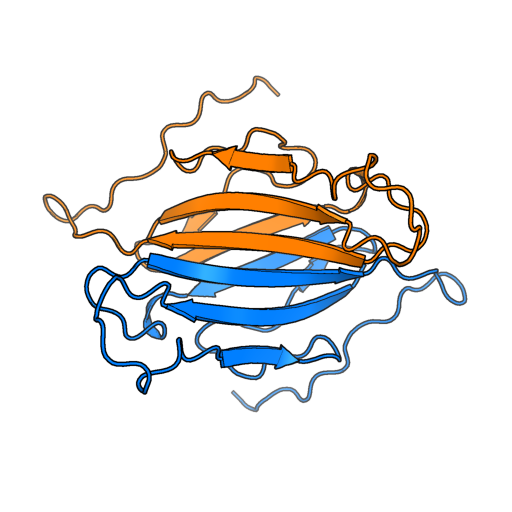 80.62 83 CYS B CA 1
ATOM 1380 C C . CYS B 1 83 ? -9.5 17.375 3.131 1 80.62 83 CYS B C 1
ATOM 1382 O O . CYS B 1 83 ? -10.539 17.031 2.559 1 80.62 83 CYS B O 1
ATOM 1384 N N . ARG B 1 84 ? -8.492 17.922 2.535 1 82 84 ARG B N 1
ATOM 1385 C CA . ARG B 1 84 ? -8.43 17.953 1.078 1 82 84 ARG B CA 1
ATOM 1386 C C . ARG B 1 84 ? -8.438 16.547 0.495 1 82 84 ARG B C 1
ATOM 1388 O O . ARG B 1 84 ? -7.711 15.672 0.971 1 82 84 ARG B O 1
ATOM 1395 N N . ARG B 1 85 ? -9.344 16.391 -0.52 1 86.81 85 ARG B N 1
ATOM 1396 C CA . ARG B 1 85 ? -9.406 15.125 -1.232 1 86.81 85 ARG B CA 1
ATOM 1397 C C . ARG B 1 85 ? -8.93 15.281 -2.674 1 86.81 85 ARG B C 1
ATOM 1399 O O . ARG B 1 85 ? -9.07 16.359 -3.264 1 86.81 85 ARG B O 1
ATOM 1406 N N . PRO B 1 86 ? -8.312 14.188 -3.162 1 89.12 86 PRO B N 1
ATOM 1407 C CA . PRO B 1 86 ? -7.91 14.281 -4.57 1 89.12 86 PRO B CA 1
ATOM 1408 C C . PRO B 1 86 ? -9.094 14.516 -5.504 1 89.12 86 PRO B C 1
ATOM 1410 O O . PRO B 1 86 ? -10.172 13.953 -5.293 1 89.12 86 PRO B O 1
ATOM 1413 N N . GLN B 1 87 ? -8.914 15.445 -6.426 1 89.56 87 GLN B N 1
ATOM 1414 C CA . GLN B 1 87 ? -9.867 15.648 -7.512 1 89.56 87 GLN B CA 1
ATOM 1415 C C . GLN B 1 87 ? -9.391 14.984 -8.797 1 89.56 87 GLN B C 1
ATOM 1417 O O . GLN B 1 87 ? -8.555 15.547 -9.516 1 89.56 87 GLN B O 1
ATOM 1422 N N . CYS B 1 88 ? -9.836 13.734 -8.984 1 91.94 88 CYS B N 1
ATOM 1423 C CA . CYS B 1 88 ? -9.352 12.961 -10.125 1 91.94 88 CYS B CA 1
ATOM 1424 C C . CYS B 1 88 ? -10.383 12.945 -11.25 1 91.94 88 CYS B C 1
ATOM 1426 O O . CYS B 1 88 ? -11.586 12.953 -10.992 1 91.94 88 CYS B O 1
ATOM 1428 N N . LEU B 1 89 ? -9.953 13.234 -12.562 1 75.06 89 LEU B N 1
ATOM 1429 C CA . LEU B 1 89 ? -10.875 13.188 -13.695 1 75.06 89 LEU B CA 1
ATOM 1430 C C . LEU B 1 89 ? -11.453 11.789 -13.867 1 75.06 89 LEU B C 1
ATOM 1432 O O . LEU B 1 89 ? -10.766 10.797 -13.648 1 75.06 89 LEU B O 1
ATOM 1436 N N . LYS B 1 90 ? -12.703 11.547 -13.664 1 61.31 90 LYS B N 1
ATOM 1437 C CA . LYS B 1 90 ? -13.352 10.266 -13.906 1 61.31 90 LYS B CA 1
ATOM 1438 C C . LYS B 1 90 ? -12.914 9.672 -15.242 1 61.31 90 LYS B C 1
ATOM 1440 O O . LYS B 1 90 ? -12.977 10.344 -16.281 1 61.31 90 LYS B O 1
ATOM 1445 N N . THR B 1 91 ? -11.781 9.055 -15.305 1 46.06 91 THR B N 1
ATOM 1446 C CA . THR B 1 91 ? -11.758 8.344 -16.578 1 46.06 91 THR B CA 1
ATOM 1447 C C . THR B 1 91 ? -13.117 7.699 -16.859 1 46.06 91 THR B C 1
ATOM 1449 O O . THR B 1 91 ? -13.688 7.031 -16 1 46.06 91 THR B O 1
ATOM 1452 N N . LYS B 1 92 ? -13.977 8.133 -17.938 1 38.16 92 LYS B N 1
ATOM 1453 C CA . LYS B 1 92 ? 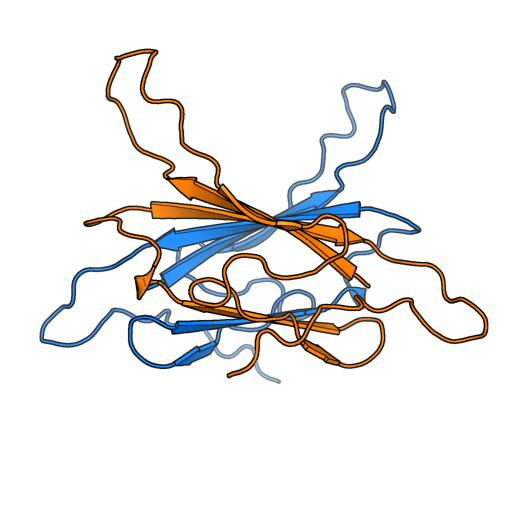-15.188 7.559 -18.531 1 38.16 92 LYS B CA 1
ATOM 1454 C C . LYS B 1 92 ? -15.094 6.035 -18.578 1 38.16 92 LYS B C 1
ATOM 1456 O O . LYS B 1 92 ? -14.188 5.48 -19.203 1 38.16 92 LYS B O 1
ATOM 1461 N N . ASN B 1 93 ? -15.492 5.383 -17.422 1 28.86 93 ASN B N 1
ATOM 1462 C CA . ASN B 1 93 ? -15.891 4.035 -17.812 1 28.86 93 ASN B CA 1
ATOM 1463 C C . ASN B 1 93 ? -16.859 4.062 -18.984 1 28.86 93 ASN B C 1
ATOM 1465 O O . ASN B 1 93 ? -17.859 4.789 -18.969 1 28.86 93 ASN B O 1
#

Organism: Meloidogyne incognita (NCBI:txid6306)

Secondary structure (DSSP, 8-state):
-EEEEEEEEE-------TTS---EEEEE-TTS-BS-TTTS-PPEE-SSSEEEEEEEGGGG--TT-EEEEEEEEEPPPPBTTB-----------/-EEEEEEEEE-------TTS---EEE-B-TTS-BS-TTTS-PPEE-SSSEEEEEEEGGGG--TT-EEEEEEEEEPPPPBTTB-----------

Radius of gyration: 17.02 Å; Cα contacts (8 Å, |Δi|>4): 405; chains: 2; bounding box: 40×52×38 Å

InterPro domains:
  IPR001507 Zona pellucida domain [PS51034] (1-93)
  IPR051962 Cuticlin domain-containing protein [PTHR22907] (1-92)
  IPR057475 Cuticlin, C-terminal domain [PF25301] (23-89)